Protein AF-A0A6T7YFE2-F1 (afdb_monomer_lite)

Sequence (261 aa):
VRDPFNPRHRFHNLVLAYSAVVFVGFLSFAVFCGIWAPKALNWALRHLVIFFNVSYPFTTVFGLLWAAIPPWIVITDSFPFALNAINALTISLGMKLIEFNVISKLQSMVGLDENAIGMTSRMDKVAVPIKLRAIIFGLQSGWADIRQKKDNSFWISFGGEATINYVRMWLQVLVMTMALTVVIALIKLIVYGITNTLYFYKVVMPLSFAMASALNYISSTLEPFRYLVVGNAVTLMPRWAELLVMLAMLVGYWVLQSRDS

Organism: NCBI:txid72548

Foldseek 3Di:
DDDCPDPLNVQQVVVVVVVCCLVVVLVVVLVVCLVVPDPPDDSVVSSVVCCVPPNLLSVLVVLVVLLVQLLVCLVPLDGSHPDDLLCVLVVVLVVVVVVVVVVVVVCVVPVDDLLVVLLVVLVSNLCSQVSVVLVVLLVVQVVCCVPVVDNDPSCPDDPVVVVLVSSLVSLVVSLVSLVVSLVSLVVVLVVCVPPDPVCNLSRNLSSLVSNLSSVVNCQSSVQVNCCSPVVDHDPRDGPCVNSVSSVVSSVVNVVVVVVVD

Radius of gyration: 21.29 Å; chains: 1; bounding box: 56×40×66 Å

Secondary structure (DSSP, 8-state):
---TT-HHHHHHHHHHHHHHHHHHHHHHHHHHHHHHS-TTS-HHHHHHHHIIIIIHHHHHHHHHHHHHHHHHHHHHSS-SS---HHHHHHHHHHHHHHHHHHHHHHHHHH---HHHHHHHHHHHHHSHHHHHHHHHHHHHHHHHHHHH-----TT----HHHHHHHHHHHHHHHHHHHHHHHHHHHHHHHHHHHH-HHHHHHHHHHHHHHHHHHHHHHHHHHHHHIIIIIS-------THHHHHHHHHHHHHHHHHHTT--

pLDDT: mean 72.15, std 10.17, range [41.91, 93.38]

Structure (mmCIF, N/CA/C/O backbone):
data_AF-A0A6T7YFE2-F1
#
_entry.id   AF-A0A6T7YFE2-F1
#
loop_
_atom_site.group_PDB
_atom_site.id
_atom_site.type_symbol
_atom_site.label_atom_id
_atom_site.label_alt_id
_atom_site.label_comp_id
_atom_site.label_asym_id
_atom_site.label_entity_id
_atom_site.label_seq_id
_atom_site.pdbx_PDB_ins_code
_atom_site.Cartn_x
_atom_site.Cartn_y
_atom_site.Cartn_z
_atom_site.occupancy
_atom_site.B_iso_or_equiv
_atom_site.auth_seq_id
_atom_site.auth_comp_id
_atom_site.auth_asym_id
_atom_site.auth_atom_id
_atom_site.pdbx_PDB_model_num
ATOM 1 N N . VAL A 1 1 ? -30.698 -15.172 8.075 1.00 45.06 1 VAL A N 1
ATOM 2 C CA . VAL A 1 1 ? -30.618 -15.221 6.594 1.00 45.06 1 VAL A CA 1
ATOM 3 C C . VAL A 1 1 ? -30.244 -13.823 6.114 1.00 45.06 1 VAL A C 1
ATOM 5 O O . VAL A 1 1 ? -30.937 -12.889 6.490 1.00 45.06 1 VAL A O 1
ATOM 8 N N . ARG A 1 2 ? -29.090 -13.633 5.455 1.00 48.22 2 ARG A N 1
ATOM 9 C CA . ARG A 1 2 ? -28.635 -12.296 5.015 1.00 48.22 2 ARG A CA 1
ATOM 10 C C . ARG A 1 2 ? -29.369 -11.919 3.729 1.00 48.22 2 ARG A C 1
ATOM 12 O O . ARG A 1 2 ? -29.362 -12.711 2.795 1.00 48.22 2 ARG A O 1
ATOM 19 N N . ASP A 1 3 ? -29.987 -10.743 3.708 1.00 54.97 3 ASP A N 1
ATOM 20 C CA . ASP A 1 3 ? -30.729 -10.228 2.556 1.00 54.97 3 ASP A CA 1
ATOM 21 C C . ASP A 1 3 ? -29.775 -9.944 1.371 1.00 54.97 3 ASP A C 1
ATOM 23 O O . ASP A 1 3 ? -28.904 -9.071 1.486 1.00 54.97 3 ASP A O 1
ATOM 27 N N . PRO A 1 4 ? -29.904 -10.662 0.238 1.00 54.81 4 PRO A N 1
ATOM 28 C CA . PRO A 1 4 ? -29.054 -10.472 -0.938 1.00 54.81 4 PRO A CA 1
ATOM 29 C C . PRO A 1 4 ? -29.286 -9.127 -1.653 1.00 54.81 4 PRO A C 1
ATOM 31 O O . PRO A 1 4 ? -28.477 -8.733 -2.498 1.00 54.81 4 PRO A O 1
ATOM 34 N N . PHE A 1 5 ? -30.350 -8.391 -1.319 1.00 55.09 5 PHE A N 1
ATOM 35 C CA . PHE A 1 5 ? -30.674 -7.097 -1.924 1.00 55.09 5 PHE A CA 1
ATOM 36 C C . PHE A 1 5 ? -30.107 -5.900 -1.162 1.00 55.09 5 PHE A C 1
ATOM 38 O O . PHE A 1 5 ? -30.142 -4.779 -1.671 1.00 55.09 5 PHE A O 1
ATOM 45 N N . ASN A 1 6 ? -29.515 -6.119 0.012 1.00 67.12 6 ASN A N 1
ATOM 46 C CA . ASN A 1 6 ? -28.959 -5.035 0.805 1.00 67.12 6 ASN A CA 1
ATOM 47 C C . ASN A 1 6 ? -27.748 -4.381 0.083 1.00 67.12 6 ASN A C 1
ATOM 49 O O . ASN A 1 6 ? -26.781 -5.071 -0.267 1.00 67.12 6 ASN A O 1
ATOM 53 N N . PRO A 1 7 ? -27.759 -3.046 -0.119 1.00 61.41 7 PRO A N 1
ATOM 54 C CA . PRO A 1 7 ? -26.736 -2.316 -0.873 1.00 61.41 7 PRO A CA 1
ATOM 55 C C . PRO A 1 7 ? -25.301 -2.539 -0.381 1.00 61.41 7 PRO A C 1
ATOM 57 O O . PRO A 1 7 ? -24.377 -2.603 -1.192 1.00 61.41 7 PRO A O 1
ATOM 60 N N . ARG A 1 8 ? -25.102 -2.720 0.933 1.00 56.75 8 ARG A N 1
ATOM 61 C CA . ARG A 1 8 ? -23.772 -2.987 1.509 1.00 56.75 8 ARG A CA 1
ATOM 62 C C . ARG A 1 8 ? -23.226 -4.340 1.055 1.00 56.75 8 ARG A C 1
ATOM 64 O O . ARG A 1 8 ? -22.052 -4.451 0.719 1.00 56.75 8 ARG A O 1
ATOM 71 N N . HIS A 1 9 ? -24.082 -5.359 0.971 1.00 62.19 9 HIS A N 1
ATOM 72 C CA . HIS A 1 9 ? -23.691 -6.687 0.495 1.00 62.19 9 HIS A CA 1
ATOM 73 C C . HIS A 1 9 ? -23.359 -6.691 -1.003 1.00 62.19 9 HIS A C 1
ATOM 75 O O . HIS A 1 9 ? -22.414 -7.363 -1.413 1.00 62.19 9 HIS A O 1
ATOM 81 N N . ARG A 1 10 ? -24.068 -5.889 -1.807 1.00 65.25 10 ARG A N 1
ATOM 82 C CA . ARG A 1 10 ? -23.770 -5.722 -3.238 1.00 65.25 10 ARG A CA 1
ATOM 83 C C . ARG A 1 10 ? -22.408 -5.085 -3.469 1.00 65.25 10 ARG A C 1
ATOM 85 O O . ARG A 1 10 ? -21.635 -5.605 -4.264 1.00 65.25 10 ARG A O 1
ATOM 92 N N . PHE A 1 11 ? -22.094 -4.010 -2.748 1.00 66.62 11 PHE A N 1
ATOM 93 C CA . PHE A 1 11 ? -20.795 -3.351 -2.864 1.00 66.62 11 PHE A CA 1
ATOM 94 C C . PHE A 1 11 ? -19.644 -4.288 -2.465 1.00 66.62 11 PHE A C 1
ATOM 96 O O . PHE A 1 11 ? -18.690 -4.442 -3.221 1.00 66.62 11 PHE A O 1
ATOM 103 N N . HIS A 1 12 ? -19.775 -4.999 -1.339 1.00 63.69 12 HIS A N 1
ATOM 104 C CA . HIS A 1 12 ? -18.772 -5.973 -0.890 1.00 63.69 12 HIS A CA 1
ATOM 105 C C . HIS A 1 12 ? -18.528 -7.082 -1.923 1.00 63.69 12 HIS A C 1
ATOM 107 O O . HIS A 1 12 ? -17.382 -7.404 -2.236 1.00 63.69 12 HIS A O 1
ATOM 113 N N . ASN A 1 13 ? -19.605 -7.647 -2.475 1.00 67.88 13 ASN A N 1
ATOM 114 C CA . ASN A 1 13 ? -19.509 -8.707 -3.475 1.00 67.88 13 ASN A CA 1
ATOM 115 C C . ASN A 1 13 ? -18.921 -8.194 -4.792 1.00 67.88 13 ASN A C 1
ATOM 117 O O . ASN A 1 13 ? -18.147 -8.910 -5.415 1.00 67.88 13 ASN A O 1
ATOM 121 N N . LEU A 1 14 ? -19.230 -6.957 -5.194 1.00 71.31 14 LEU A N 1
ATOM 122 C CA . LEU A 1 14 ? -18.651 -6.331 -6.383 1.00 71.31 14 LEU A CA 1
ATOM 123 C C . LEU A 1 14 ? -17.149 -6.087 -6.226 1.00 71.31 14 LEU A C 1
ATOM 125 O O . LEU A 1 14 ? -16.396 -6.399 -7.141 1.00 71.31 14 LEU A O 1
ATOM 129 N N . VAL A 1 15 ? -16.693 -5.591 -5.073 1.00 65.62 15 VAL A N 1
ATOM 130 C CA . VAL A 1 15 ? -15.260 -5.360 -4.813 1.00 65.62 15 VAL A CA 1
ATOM 131 C C . VAL A 1 15 ? -14.485 -6.679 -4.751 1.00 65.62 15 VAL A C 1
ATOM 133 O O . VAL A 1 15 ? -13.389 -6.776 -5.309 1.00 65.62 15 VAL A O 1
ATOM 136 N N . LEU A 1 16 ? -15.053 -7.713 -4.121 1.00 67.12 16 LEU A N 1
ATOM 137 C CA . LEU A 1 16 ? -14.449 -9.048 -4.074 1.00 67.12 16 LEU A CA 1
ATOM 138 C C . LEU A 1 16 ? -14.431 -9.712 -5.451 1.00 67.12 16 LEU A C 1
ATOM 140 O O . LEU A 1 16 ? -13.398 -10.245 -5.844 1.00 67.12 16 LEU A O 1
ATOM 144 N N . ALA A 1 17 ? -15.535 -9.646 -6.199 1.00 70.19 17 ALA A N 1
ATOM 145 C CA . ALA A 1 17 ? -15.613 -10.181 -7.554 1.00 70.19 17 ALA A CA 1
ATOM 146 C C . ALA A 1 17 ? -14.643 -9.453 -8.487 1.00 70.19 17 ALA A C 1
ATOM 148 O O . ALA A 1 17 ? -13.907 -10.107 -9.214 1.00 70.19 17 ALA A O 1
ATOM 149 N N . TYR A 1 18 ? -14.568 -8.122 -8.412 1.00 70.00 18 TYR A N 1
ATOM 150 C CA . TYR A 1 18 ? -13.577 -7.335 -9.139 1.00 70.00 18 TYR A CA 1
ATOM 151 C C . TYR A 1 18 ? -12.155 -7.782 -8.792 1.00 70.00 18 TYR A C 1
ATOM 153 O O . TYR A 1 18 ? -11.389 -8.121 -9.685 1.00 70.00 18 TYR A O 1
ATOM 161 N N . SER A 1 19 ? -11.822 -7.874 -7.502 1.00 65.06 19 SER A N 1
ATOM 162 C CA . SER A 1 19 ? -10.496 -8.310 -7.046 1.00 65.06 19 SER A CA 1
ATOM 163 C C . SER A 1 19 ? -10.153 -9.724 -7.524 1.00 65.06 19 SER A C 1
ATOM 165 O O . SER A 1 19 ? -9.041 -9.960 -7.991 1.00 65.06 19 SER A O 1
ATOM 167 N N . ALA A 1 20 ? -11.109 -10.653 -7.458 1.00 70.25 20 ALA A N 1
ATOM 168 C CA . ALA A 1 20 ? -10.935 -12.028 -7.910 1.00 70.25 20 ALA A CA 1
ATOM 169 C C . ALA A 1 20 ? -10.789 -12.120 -9.435 1.00 70.25 20 ALA A C 1
ATOM 171 O O . ALA A 1 20 ? -9.892 -12.805 -9.912 1.00 70.25 20 ALA A O 1
ATOM 172 N N . VAL A 1 21 ? -11.617 -11.405 -10.201 1.00 71.81 21 VAL A N 1
ATOM 173 C CA . VAL A 1 21 ? -11.562 -11.373 -11.672 1.00 71.81 21 VAL A CA 1
ATOM 174 C C . VAL A 1 21 ? -10.264 -10.740 -12.154 1.00 71.81 21 VAL A C 1
ATOM 176 O O . VAL A 1 21 ? -9.629 -11.276 -13.053 1.00 71.81 21 VAL A O 1
ATOM 179 N N . VAL A 1 22 ? -9.834 -9.644 -11.528 1.00 67.75 22 VAL A N 1
ATOM 180 C CA . VAL A 1 22 ? -8.537 -9.011 -11.786 1.00 67.75 22 VAL A CA 1
ATOM 181 C C . VAL A 1 22 ? -7.426 -10.022 -11.496 1.00 67.75 22 VAL A C 1
ATOM 183 O O . VAL A 1 22 ? -6.651 -10.345 -12.389 1.00 67.75 22 VAL A O 1
ATOM 186 N N . PHE A 1 23 ? -7.373 -10.602 -10.295 1.00 68.12 23 PHE A N 1
ATOM 187 C CA . PHE A 1 23 ? -6.287 -11.506 -9.908 1.00 68.12 23 PHE A CA 1
ATOM 188 C C . PHE A 1 23 ? -6.227 -12.781 -10.765 1.00 68.12 23 PHE A C 1
ATOM 190 O O . PHE A 1 23 ? -5.184 -13.090 -11.339 1.00 68.12 23 PHE A O 1
ATOM 197 N N . VAL A 1 24 ? -7.347 -13.499 -10.896 1.00 74.88 24 VAL A N 1
ATOM 198 C CA . VAL A 1 24 ? -7.447 -14.742 -11.678 1.00 74.88 24 VAL A CA 1
ATOM 199 C C . VAL A 1 24 ? -7.292 -14.459 -13.167 1.00 74.88 24 VAL A C 1
ATOM 201 O O . VAL A 1 24 ? -6.613 -15.218 -13.854 1.00 74.88 24 VAL A O 1
ATOM 204 N N . GLY A 1 25 ? -7.864 -13.363 -13.667 1.00 72.12 25 GLY A N 1
ATOM 205 C CA . GLY A 1 25 ? -7.718 -12.930 -15.053 1.00 72.12 25 GLY A CA 1
ATOM 206 C C . GLY A 1 25 ? -6.262 -12.644 -15.406 1.00 72.12 25 GLY A C 1
ATOM 207 O O . GLY A 1 25 ? -5.777 -13.156 -16.411 1.00 72.12 25 GLY A O 1
ATOM 208 N N . PHE A 1 26 ? -5.526 -11.924 -14.551 1.00 68.69 26 PHE A N 1
ATOM 209 C CA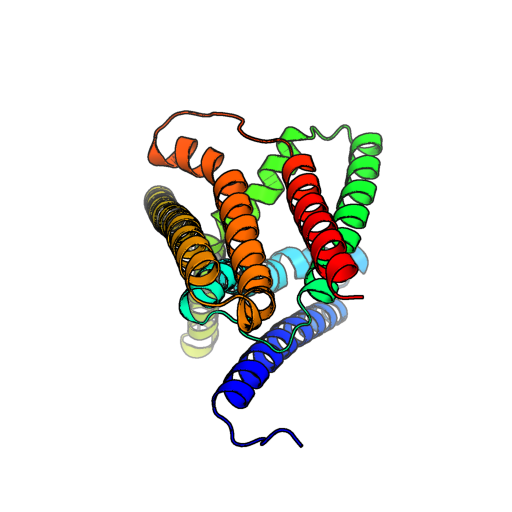 . PHE A 1 26 ? -4.106 -11.643 -14.783 1.00 68.69 26 PHE A CA 1
ATOM 210 C C . PHE A 1 26 ? -3.227 -12.886 -14.688 1.00 68.69 26 PHE A C 1
ATOM 212 O O . PHE A 1 26 ? -2.342 -13.054 -15.526 1.00 68.69 26 PHE A O 1
ATOM 219 N N . LEU A 1 27 ? -3.475 -13.772 -13.721 1.00 70.06 27 LEU A N 1
ATOM 220 C CA . LEU A 1 27 ? -2.759 -15.048 -13.612 1.00 70.06 27 LEU A CA 1
ATOM 221 C C . LEU A 1 27 ? -3.024 -15.944 -14.825 1.00 70.06 27 LEU A C 1
ATOM 223 O O . LEU A 1 27 ? -2.089 -16.485 -15.409 1.00 70.06 27 LEU A O 1
ATOM 227 N N . SER A 1 28 ? -4.285 -16.051 -15.244 1.00 75.44 28 SER A N 1
ATOM 228 C CA . SER A 1 28 ? -4.684 -16.856 -16.402 1.00 75.44 28 SER A CA 1
ATOM 229 C C . SER A 1 28 ? -4.114 -16.287 -17.698 1.00 75.44 28 SER A C 1
ATOM 231 O O . SER A 1 28 ? -3.625 -17.046 -18.529 1.00 75.44 28 SER A O 1
ATOM 233 N N . PHE A 1 29 ? -4.108 -14.960 -17.856 1.00 72.12 29 PHE A N 1
ATOM 234 C CA . PHE A 1 29 ? -3.486 -14.290 -18.996 1.00 72.12 29 PHE A CA 1
ATOM 235 C C . PHE A 1 29 ? -1.970 -14.496 -19.011 1.00 72.12 29 PHE A C 1
ATOM 237 O O . PHE A 1 29 ? -1.406 -14.792 -20.059 1.00 72.12 29 PHE A O 1
ATOM 244 N N . ALA A 1 30 ? -1.310 -14.429 -17.850 1.00 68.31 30 ALA A N 1
ATOM 245 C CA . ALA A 1 30 ? 0.123 -14.673 -17.756 1.00 68.31 30 ALA A CA 1
ATOM 246 C C . ALA A 1 30 ? 0.495 -16.113 -18.142 1.00 68.31 30 ALA A C 1
ATOM 248 O O . ALA A 1 30 ? 1.432 -16.327 -18.911 1.00 68.31 30 ALA A O 1
ATOM 249 N N . VAL A 1 31 ? -0.276 -17.092 -17.658 1.00 74.31 31 VAL A N 1
ATOM 250 C CA . VAL A 1 31 ? -0.121 -18.508 -18.020 1.00 74.31 31 VAL A CA 1
ATOM 251 C C . VAL A 1 31 ? -0.404 -18.721 -19.507 1.00 74.31 31 VAL A C 1
ATOM 253 O O . VAL A 1 31 ? 0.380 -19.377 -20.190 1.00 74.31 31 VAL A O 1
ATOM 256 N N . PHE A 1 32 ? -1.475 -18.125 -20.036 1.00 79.00 32 PHE A N 1
ATOM 257 C CA . PHE A 1 32 ? -1.813 -18.188 -21.456 1.00 79.00 32 PHE A CA 1
ATOM 258 C C . PHE A 1 32 ? -0.670 -17.637 -22.315 1.00 79.00 32 PHE A C 1
ATOM 260 O O . PHE A 1 32 ? -0.136 -18.351 -23.161 1.00 79.00 32 PHE A O 1
ATOM 267 N N . CYS A 1 33 ? -0.201 -16.418 -22.048 1.00 67.88 33 CYS A N 1
ATOM 268 C CA . CYS A 1 33 ? 0.954 -15.849 -22.735 1.00 67.88 33 CYS A CA 1
ATOM 269 C C . CYS A 1 33 ? 2.208 -16.726 -22.578 1.00 67.88 33 CYS A C 1
ATOM 271 O O . CYS A 1 33 ? 2.985 -16.829 -23.520 1.00 67.88 33 CYS A O 1
ATOM 273 N N . GLY A 1 34 ? 2.403 -17.398 -21.437 1.00 69.62 34 GLY A N 1
ATOM 274 C CA . GLY A 1 34 ? 3.549 -18.280 -21.186 1.00 69.62 34 GLY A CA 1
ATOM 275 C C . GLY A 1 34 ? 3.550 -19.540 -22.052 1.00 69.62 34 GLY A C 1
ATOM 276 O O . GLY A 1 34 ? 4.615 -19.976 -22.499 1.00 69.62 34 GLY A O 1
ATOM 277 N N . ILE A 1 35 ? 2.362 -20.081 -22.337 1.00 78.88 35 ILE A N 1
ATOM 278 C CA . ILE A 1 35 ? 2.158 -21.223 -23.240 1.00 78.88 35 ILE A CA 1
ATOM 279 C C . ILE A 1 35 ? 2.513 -20.842 -24.682 1.00 78.88 35 ILE A C 1
ATOM 281 O O . ILE A 1 35 ? 3.192 -21.607 -25.370 1.00 78.88 35 ILE A O 1
ATOM 285 N N . TRP A 1 36 ? 2.089 -19.655 -25.124 1.00 70.75 36 TRP A N 1
ATOM 286 C CA . TRP A 1 36 ? 2.223 -19.203 -26.515 1.00 70.75 36 TRP A CA 1
ATOM 287 C C . TRP A 1 36 ? 3.475 -18.358 -26.789 1.00 70.75 36 TRP A C 1
ATOM 289 O O . TRP A 1 36 ? 3.773 -18.060 -27.945 1.00 70.75 36 TRP A O 1
ATOM 299 N N . ALA A 1 37 ? 4.233 -17.985 -25.754 1.00 66.38 37 ALA A N 1
ATOM 300 C CA . ALA A 1 37 ? 5.459 -17.212 -25.902 1.00 66.38 37 ALA A CA 1
ATOM 301 C C . ALA A 1 37 ? 6.552 -18.013 -26.644 1.00 66.38 37 ALA A C 1
ATOM 303 O O . ALA A 1 37 ? 6.687 -19.227 -26.429 1.00 66.38 37 ALA A O 1
ATOM 304 N N . PRO A 1 38 ? 7.379 -17.342 -27.475 1.00 67.62 38 PRO A N 1
ATOM 305 C CA . PRO A 1 38 ? 8.438 -17.977 -28.252 1.00 67.62 38 PRO A CA 1
ATOM 306 C C . PRO A 1 38 ? 9.338 -18.863 -27.391 1.00 67.62 38 PRO A C 1
ATOM 308 O O . PRO A 1 38 ? 9.717 -18.497 -26.274 1.00 67.62 38 PRO A O 1
ATOM 311 N N . LYS A 1 39 ? 9.733 -20.029 -27.923 1.00 74.50 39 LYS A N 1
ATOM 312 C CA . LYS A 1 39 ? 10.480 -21.030 -27.146 1.00 74.50 39 LYS A CA 1
ATOM 313 C C . LYS A 1 39 ? 11.936 -20.670 -26.810 1.00 74.50 39 LYS A C 1
ATOM 315 O O . LYS A 1 39 ? 12.648 -21.508 -26.270 1.00 74.50 39 LYS A O 1
ATOM 320 N N . ALA A 1 40 ? 12.352 -19.432 -27.068 1.00 73.25 40 ALA A N 1
ATOM 321 C CA . ALA A 1 40 ? 13.709 -18.942 -26.838 1.00 73.25 40 ALA A CA 1
ATOM 322 C C . ALA A 1 40 ? 14.127 -18.934 -25.353 1.00 73.25 40 ALA A C 1
ATOM 324 O O . ALA A 1 40 ? 15.310 -19.024 -25.049 1.00 73.25 40 ALA A O 1
ATOM 325 N N . LEU A 1 41 ? 13.166 -18.851 -24.425 1.00 68.69 41 LEU A N 1
ATOM 326 C CA . LEU A 1 41 ? 13.402 -18.866 -22.976 1.00 68.69 41 LEU A CA 1
ATOM 327 C C . LEU A 1 41 ? 12.842 -20.146 -22.338 1.00 68.69 41 LEU A C 1
ATOM 329 O O . LEU A 1 41 ? 11.890 -20.737 -22.854 1.00 68.69 41 LEU A O 1
ATOM 333 N N . ASN A 1 42 ? 13.385 -20.577 -21.197 1.00 82.38 42 ASN A N 1
ATOM 334 C CA . ASN A 1 42 ? 12.806 -21.688 -20.431 1.00 82.38 42 ASN A CA 1
ATOM 335 C C . ASN A 1 42 ? 11.467 -21.285 -19.771 1.00 82.38 42 ASN A C 1
ATOM 337 O O . ASN A 1 42 ? 11.124 -20.104 -19.700 1.00 82.38 42 ASN A O 1
ATOM 341 N N . TRP A 1 43 ? 10.692 -22.270 -19.305 1.00 73.12 43 TRP A N 1
ATOM 342 C CA . TRP A 1 43 ? 9.340 -22.048 -18.774 1.00 73.12 43 TRP A CA 1
ATOM 343 C C . TRP A 1 43 ? 9.299 -21.009 -17.643 1.00 73.12 43 TRP A C 1
ATOM 345 O O . TRP A 1 43 ? 8.463 -20.105 -17.669 1.00 73.12 43 TRP A O 1
ATOM 355 N N . ALA A 1 44 ? 10.236 -21.092 -16.696 1.00 73.62 44 ALA A N 1
ATOM 356 C CA . ALA A 1 44 ? 10.330 -20.168 -15.570 1.00 73.62 44 ALA A CA 1
ATOM 357 C C . ALA A 1 44 ? 10.646 -18.731 -16.022 1.00 73.62 44 ALA A C 1
ATOM 359 O O . ALA A 1 44 ? 9.974 -17.792 -15.602 1.00 73.62 44 ALA A O 1
ATOM 360 N N . LEU A 1 45 ? 11.608 -18.556 -16.934 1.00 72.94 45 LEU A N 1
ATOM 361 C CA . LEU A 1 45 ? 11.973 -17.248 -17.485 1.00 72.94 45 LEU A CA 1
ATOM 362 C C . LEU A 1 45 ? 10.824 -16.615 -18.274 1.00 72.94 45 LEU A C 1
ATOM 364 O O . LEU A 1 45 ? 10.608 -15.415 -18.148 1.00 72.94 45 LEU A O 1
ATOM 368 N N . ARG A 1 46 ? 10.040 -17.394 -19.032 1.00 70.69 46 ARG A N 1
ATOM 369 C CA . ARG A 1 46 ? 8.851 -16.860 -19.728 1.00 70.69 46 ARG A CA 1
ATOM 370 C C . ARG A 1 46 ? 7.827 -16.304 -18.750 1.00 70.69 46 ARG A C 1
ATOM 372 O O . ARG A 1 46 ? 7.348 -15.193 -18.946 1.00 70.69 46 ARG A O 1
ATOM 379 N N . HIS A 1 47 ? 7.534 -17.046 -17.685 1.00 72.75 47 HIS A N 1
ATOM 380 C CA . HIS A 1 47 ? 6.594 -16.596 -16.661 1.00 72.75 47 HIS A CA 1
ATOM 381 C C . HIS A 1 47 ? 7.119 -15.371 -15.917 1.00 72.75 47 HIS A C 1
ATOM 383 O O . HIS A 1 47 ? 6.341 -14.461 -15.660 1.00 72.75 47 HIS A O 1
ATOM 389 N N . LEU A 1 48 ? 8.424 -15.295 -15.638 1.00 71.31 48 LEU A N 1
ATOM 390 C CA . LEU A 1 48 ? 9.036 -14.105 -15.045 1.00 71.31 48 LEU A CA 1
ATOM 391 C C . LEU A 1 48 ? 8.923 -12.888 -15.967 1.00 71.31 48 LEU A C 1
ATOM 393 O O . LEU A 1 48 ? 8.471 -11.837 -15.524 1.00 71.31 48 LEU A O 1
ATOM 397 N N . VAL A 1 49 ? 9.270 -13.023 -17.250 1.00 68.69 49 VAL A N 1
ATOM 398 C CA . VAL A 1 49 ? 9.161 -11.921 -18.219 1.00 68.69 49 VAL A CA 1
ATOM 399 C C . VAL A 1 49 ? 7.715 -11.443 -18.327 1.00 68.69 49 VAL A C 1
ATOM 401 O O . VAL A 1 49 ? 7.463 -10.241 -18.270 1.00 68.69 49 VAL A O 1
ATOM 404 N N . ILE A 1 50 ? 6.755 -12.360 -18.429 1.00 71.19 50 ILE A N 1
ATOM 405 C CA . ILE A 1 50 ? 5.337 -12.006 -18.516 1.00 71.19 50 ILE A CA 1
ATOM 406 C C . ILE A 1 50 ? 4.851 -11.379 -17.209 1.00 71.19 50 ILE A C 1
ATOM 408 O O . ILE A 1 50 ? 4.174 -10.357 -17.236 1.00 71.19 50 ILE A O 1
ATOM 412 N N . PHE A 1 51 ? 5.248 -11.918 -16.059 1.00 70.38 51 PHE A N 1
ATOM 413 C CA . PHE A 1 51 ? 4.907 -11.343 -14.766 1.00 70.38 51 PHE A CA 1
ATOM 414 C C . PHE A 1 51 ? 5.404 -9.897 -14.646 1.00 70.38 51 PHE A C 1
ATOM 416 O O . PHE A 1 51 ? 4.608 -9.018 -14.331 1.00 70.38 51 PHE A O 1
ATOM 423 N N . PHE A 1 52 ? 6.674 -9.622 -14.959 1.00 67.44 52 PHE A N 1
ATOM 424 C CA . PHE A 1 52 ? 7.248 -8.279 -14.832 1.00 67.44 52 PHE A CA 1
ATOM 425 C C . PHE A 1 52 ? 6.678 -7.264 -15.829 1.00 67.44 52 PHE A C 1
ATOM 427 O O . PHE A 1 52 ? 6.522 -6.097 -15.476 1.00 67.44 52 PHE A O 1
ATOM 434 N N . ASN A 1 53 ? 6.358 -7.689 -17.053 1.00 65.88 53 ASN A N 1
ATOM 435 C CA . ASN A 1 53 ? 5.943 -6.766 -18.115 1.00 65.88 53 ASN A CA 1
ATOM 436 C C . ASN A 1 53 ? 4.425 -6.624 -18.239 1.00 65.88 53 ASN A C 1
ATOM 438 O O . ASN A 1 53 ? 3.940 -5.582 -18.667 1.00 65.88 53 ASN A O 1
ATOM 442 N N . VAL A 1 54 ? 3.672 -7.660 -17.871 1.00 66.81 54 VAL A N 1
ATOM 443 C CA . VAL A 1 54 ? 2.225 -7.720 -18.090 1.00 66.81 54 VAL A CA 1
ATOM 444 C C . VAL A 1 54 ? 1.469 -7.682 -16.778 1.00 66.81 54 VAL A C 1
ATOM 446 O O . VAL A 1 54 ? 0.549 -6.895 -16.658 1.00 66.81 54 VAL A O 1
ATOM 449 N N . SER A 1 55 ? 1.816 -8.498 -15.784 1.00 67.94 55 SER A N 1
ATOM 450 C CA . SER A 1 55 ? 0.991 -8.624 -14.571 1.00 67.94 55 SER A CA 1
ATOM 451 C C . SER A 1 55 ? 1.347 -7.594 -13.496 1.00 67.94 55 SER A C 1
ATOM 453 O O . SER A 1 55 ? 0.459 -7.029 -12.860 1.00 67.94 55 SER A O 1
ATOM 455 N N . TYR A 1 56 ? 2.637 -7.318 -13.312 1.00 68.38 56 TYR A N 1
ATOM 456 C CA . TYR A 1 56 ? 3.173 -6.447 -12.266 1.00 68.38 56 TYR A CA 1
ATOM 457 C C . TYR A 1 56 ? 2.654 -4.995 -12.313 1.00 68.38 56 TYR A C 1
ATOM 459 O O . TYR A 1 56 ? 2.370 -4.424 -11.256 1.00 68.38 56 TYR A O 1
ATOM 467 N N . PRO A 1 57 ? 2.446 -4.368 -13.490 1.00 66.88 57 PRO A N 1
ATOM 468 C CA . PRO A 1 57 ? 1.790 -3.067 -13.537 1.00 66.88 57 PRO A CA 1
ATOM 469 C C . PRO A 1 57 ? 0.361 -3.128 -12.995 1.00 66.88 57 PRO A C 1
ATOM 471 O O . PRO A 1 57 ? -0.029 -2.249 -12.235 1.00 66.88 57 PRO A O 1
ATOM 474 N N . PHE A 1 58 ? -0.402 -4.181 -13.296 1.00 65.81 58 PHE A N 1
ATOM 475 C CA . PHE A 1 58 ? -1.803 -4.307 -12.884 1.00 65.81 58 PHE A CA 1
ATOM 476 C C . PHE A 1 58 ? -1.990 -4.744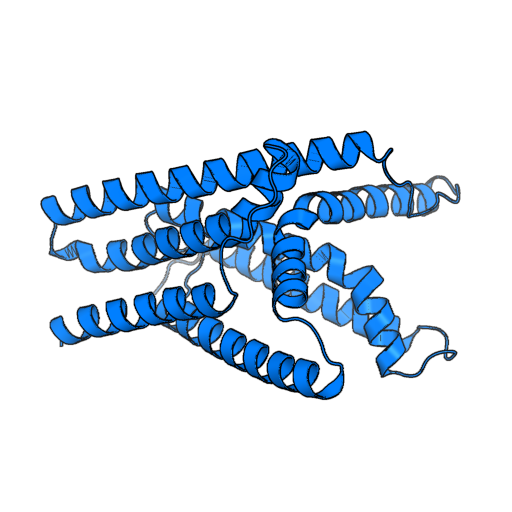 -11.435 1.00 65.81 58 PHE A C 1
ATOM 478 O O . PHE A 1 58 ? -2.991 -4.368 -10.823 1.00 65.81 58 PHE A O 1
ATOM 485 N N . THR A 1 59 ? -1.017 -5.432 -10.828 1.00 68.31 59 THR A N 1
ATOM 486 C CA . THR A 1 59 ? -1.067 -5.704 -9.382 1.00 68.31 59 THR A CA 1
ATOM 487 C C . THR A 1 59 ? -1.086 -4.417 -8.551 1.00 68.31 59 THR A C 1
ATOM 489 O O . THR A 1 59 ? -1.572 -4.398 -7.426 1.00 68.31 59 THR A O 1
ATOM 492 N N . THR A 1 60 ? -0.659 -3.299 -9.131 1.00 70.19 60 THR A N 1
ATOM 493 C CA . THR A 1 60 ? -0.757 -1.955 -8.550 1.00 70.19 60 THR A CA 1
ATOM 494 C C . THR A 1 60 ? -2.174 -1.493 -8.248 1.00 70.19 60 THR A C 1
ATOM 496 O O . THR A 1 60 ? -2.381 -0.711 -7.320 1.00 70.19 60 THR A O 1
ATOM 499 N N . VAL A 1 61 ? -3.163 -1.965 -9.007 1.00 66.31 61 VAL A N 1
ATOM 500 C CA . VAL A 1 61 ? -4.573 -1.648 -8.746 1.00 66.31 61 VAL A CA 1
ATOM 501 C C . VAL A 1 61 ? -4.968 -2.128 -7.345 1.00 66.31 61 VAL A C 1
ATOM 503 O O . VAL A 1 61 ? -5.731 -1.455 -6.653 1.00 66.31 61 VAL A O 1
ATOM 506 N N . PHE A 1 62 ? -4.368 -3.224 -6.867 1.00 69.06 62 PHE A N 1
ATOM 507 C CA . PHE A 1 62 ? -4.515 -3.649 -5.477 1.00 69.06 62 PHE A CA 1
ATOM 508 C C . PHE A 1 62 ? -3.845 -2.679 -4.500 1.00 69.06 62 PHE A C 1
ATOM 510 O O . PHE A 1 62 ? -4.389 -2.446 -3.429 1.00 69.06 62 PHE A O 1
ATOM 517 N N . GLY A 1 63 ? -2.719 -2.060 -4.863 1.00 71.50 63 GLY A N 1
ATOM 518 C CA . GLY A 1 63 ? -2.081 -1.012 -4.059 1.00 71.50 63 GLY A CA 1
ATOM 519 C C . GLY A 1 63 ? -3.014 0.171 -3.769 1.00 71.50 63 GLY A C 1
ATOM 520 O O . GLY A 1 63 ? -3.089 0.620 -2.628 1.00 71.50 63 GLY A O 1
ATOM 521 N N . LEU A 1 64 ? -3.797 0.622 -4.758 1.00 74.50 64 LEU A N 1
ATOM 522 C CA . LEU A 1 64 ? -4.834 1.645 -4.542 1.00 74.50 64 LEU A CA 1
ATOM 523 C C . LEU A 1 64 ? -5.942 1.170 -3.602 1.00 74.50 64 LEU A C 1
ATOM 525 O O . LEU A 1 64 ? -6.342 1.905 -2.701 1.00 74.50 64 LEU A O 1
ATOM 529 N N . LEU A 1 65 ? -6.437 -0.053 -3.811 1.00 75.50 65 LEU A N 1
ATOM 530 C CA . LEU A 1 65 ? -7.468 -0.645 -2.961 1.00 75.50 65 LEU A CA 1
ATOM 531 C C . LEU A 1 65 ? -6.998 -0.697 -1.501 1.00 75.50 65 LEU A C 1
ATOM 533 O O . LEU A 1 65 ? -7.716 -0.264 -0.602 1.00 75.50 65 LEU A O 1
ATOM 537 N N . TRP A 1 66 ? -5.771 -1.167 -1.269 1.00 77.12 66 TRP A N 1
ATOM 538 C CA . TRP A 1 66 ? -5.187 -1.264 0.066 1.00 77.12 66 TRP A CA 1
ATOM 539 C C . TRP A 1 66 ? -4.889 0.093 0.700 1.00 77.12 66 TRP A C 1
ATOM 541 O O . TRP A 1 66 ? -4.981 0.207 1.920 1.00 77.12 66 TRP A O 1
ATOM 551 N N . ALA A 1 67 ? -4.592 1.120 -0.095 1.00 81.81 67 ALA A N 1
ATOM 552 C CA . ALA A 1 67 ? -4.479 2.490 0.394 1.00 81.81 67 ALA A CA 1
ATOM 553 C C . ALA A 1 67 ? -5.851 3.100 0.746 1.00 81.81 67 ALA A C 1
ATOM 555 O O . ALA A 1 67 ? -5.933 3.951 1.622 1.00 81.81 67 ALA A O 1
ATOM 556 N N . ALA A 1 68 ? -6.944 2.664 0.113 1.00 83.19 68 ALA A N 1
ATOM 557 C CA . ALA A 1 68 ? -8.289 3.189 0.369 1.00 83.19 68 ALA A CA 1
ATOM 558 C C . ALA A 1 68 ? -8.995 2.554 1.584 1.00 83.19 68 ALA A C 1
ATOM 560 O O . ALA A 1 68 ? -9.924 3.146 2.137 1.00 83.19 68 ALA A O 1
ATOM 561 N N . ILE A 1 69 ? -8.565 1.365 2.022 1.00 83.06 69 ILE A N 1
ATOM 562 C CA . ILE A 1 69 ? -9.190 0.637 3.138 1.00 83.06 69 ILE A CA 1
ATOM 563 C C . ILE A 1 69 ? -9.126 1.399 4.474 1.00 83.06 69 ILE A C 1
ATOM 565 O O . ILE A 1 69 ? -10.168 1.492 5.125 1.00 83.06 69 ILE A O 1
ATOM 569 N N . PRO A 1 70 ? -7.982 1.957 4.919 1.00 86.12 70 PRO A N 1
ATOM 570 C CA . PRO A 1 70 ? -7.933 2.646 6.208 1.00 86.12 70 PRO A CA 1
ATOM 571 C C . PRO A 1 70 ? -8.887 3.856 6.281 1.00 86.12 70 PRO A C 1
ATOM 573 O O . PRO A 1 70 ? -9.698 3.896 7.209 1.00 86.12 70 PRO A O 1
ATOM 576 N N . PRO A 1 71 ? -8.912 4.775 5.290 1.00 87.62 71 PRO A N 1
ATOM 577 C CA . PRO A 1 71 ? -9.904 5.852 5.244 1.00 87.62 71 PRO A CA 1
ATOM 578 C C . PRO A 1 71 ? -11.347 5.340 5.230 1.00 87.62 71 PRO A C 1
ATOM 580 O O . PRO A 1 71 ? -12.198 5.872 5.940 1.00 87.62 71 PRO A O 1
ATOM 583 N N . TRP A 1 72 ? -11.630 4.283 4.459 1.00 87.00 72 TRP A N 1
ATOM 584 C CA . TRP A 1 72 ? -12.963 3.682 4.402 1.00 87.00 72 TRP A CA 1
ATOM 585 C C . TRP A 1 72 ? -13.439 3.211 5.775 1.00 87.00 72 TRP A C 1
ATOM 587 O O . TRP A 1 72 ? -14.566 3.507 6.176 1.00 87.00 72 TRP A O 1
ATOM 597 N N . ILE A 1 73 ? -12.590 2.481 6.501 1.00 83.94 73 ILE A N 1
ATOM 598 C CA . ILE A 1 73 ? -12.933 1.951 7.822 1.00 83.94 73 ILE A CA 1
ATOM 599 C C . ILE A 1 73 ? -13.207 3.092 8.795 1.00 83.94 73 ILE A C 1
ATOM 601 O O . ILE A 1 73 ? -14.167 3.032 9.552 1.00 83.94 73 ILE A O 1
ATOM 605 N N . VAL A 1 74 ? -12.413 4.158 8.743 1.00 87.75 74 VAL A N 1
ATOM 606 C CA . VAL A 1 74 ? -12.610 5.314 9.619 1.00 87.75 74 VAL A CA 1
ATOM 607 C C . VAL A 1 74 ? -13.876 6.095 9.274 1.00 87.75 74 VAL A C 1
ATOM 609 O O . VAL A 1 74 ? -14.499 6.656 10.169 1.00 87.75 74 VAL A O 1
ATOM 612 N N . ILE A 1 75 ? -14.317 6.110 8.016 1.00 85.81 75 ILE A N 1
ATOM 613 C CA . ILE A 1 75 ? -15.585 6.742 7.618 1.00 85.81 75 ILE A CA 1
ATOM 614 C C . ILE A 1 75 ? -16.784 5.873 8.020 1.00 85.81 75 ILE A C 1
ATOM 616 O O . ILE A 1 75 ? -17.771 6.388 8.543 1.00 85.81 75 ILE A O 1
ATOM 620 N N . THR A 1 76 ? -16.704 4.563 7.789 1.00 82.12 76 THR A N 1
ATOM 621 C CA . THR A 1 76 ? -17.851 3.638 7.859 1.00 82.12 76 THR A CA 1
ATOM 622 C C . THR A 1 76 ? -17.909 2.782 9.125 1.00 82.12 76 THR A C 1
ATOM 624 O O . THR A 1 76 ? -18.833 1.979 9.269 1.00 82.12 76 THR A O 1
ATOM 627 N N . ASP A 1 77 ? -16.915 2.903 10.008 1.00 78.50 77 ASP A N 1
ATOM 628 C CA . ASP A 1 77 ? -16.713 2.103 11.225 1.00 78.50 77 ASP A CA 1
ATOM 629 C C . ASP A 1 77 ? -16.678 0.580 10.970 1.00 78.50 77 ASP A C 1
ATOM 631 O O . ASP A 1 77 ? -16.872 -0.231 11.875 1.00 78.50 77 ASP A O 1
ATOM 635 N N . SER A 1 78 ? -16.447 0.164 9.720 1.00 74.75 78 SER A N 1
ATOM 636 C CA . SER A 1 78 ? -16.518 -1.235 9.298 1.00 74.75 78 SER A CA 1
ATOM 637 C C . SER A 1 78 ? -15.601 -1.540 8.114 1.00 74.75 78 SER A C 1
ATOM 639 O O . SER A 1 78 ? -15.203 -0.661 7.350 1.00 74.75 78 SER A O 1
ATOM 641 N N . PHE A 1 79 ? -15.243 -2.815 7.954 1.00 70.00 79 PHE A N 1
ATOM 642 C CA . PHE A 1 79 ? -14.464 -3.261 6.801 1.00 70.00 79 PHE A CA 1
ATOM 643 C C . PHE A 1 79 ? -15.302 -3.192 5.508 1.00 70.00 79 PHE A C 1
ATOM 645 O O . PHE A 1 79 ? -16.481 -3.553 5.538 1.00 70.00 79 PHE A O 1
ATOM 652 N N . PRO A 1 80 ? -14.702 -2.823 4.355 1.00 62.94 80 PRO A N 1
ATOM 653 C CA . PRO A 1 80 ? -15.373 -2.775 3.043 1.00 62.94 80 PRO A CA 1
ATOM 654 C C . PRO A 1 80 ? -15.704 -4.157 2.461 1.00 62.94 80 PRO A C 1
ATOM 656 O O . PRO A 1 80 ? -16.064 -4.293 1.294 1.00 62.94 80 PRO A O 1
ATOM 659 N N . PHE A 1 81 ? -15.535 -5.210 3.245 1.00 67.94 81 PHE A N 1
ATOM 660 C CA . PHE A 1 81 ? -15.839 -6.581 2.890 1.00 67.94 81 PHE A CA 1
ATOM 661 C C . PHE A 1 81 ? -16.105 -7.348 4.179 1.00 67.94 81 PHE A C 1
ATOM 663 O O . PHE A 1 81 ? -15.612 -6.984 5.247 1.00 67.94 81 PHE A O 1
ATOM 670 N N . ALA A 1 82 ? -16.863 -8.441 4.085 1.00 62.41 82 ALA A N 1
ATOM 671 C CA . ALA A 1 82 ? -17.123 -9.337 5.210 1.00 62.41 82 ALA A CA 1
ATOM 672 C C . ALA A 1 82 ? -15.881 -10.183 5.571 1.00 62.41 82 ALA A C 1
ATOM 674 O O . ALA A 1 82 ? -15.985 -11.396 5.740 1.00 62.41 82 ALA A O 1
ATOM 675 N N . LEU A 1 83 ? -14.699 -9.564 5.653 1.00 59.28 83 LEU A N 1
ATOM 676 C CA . LEU A 1 83 ? -13.511 -10.203 6.195 1.00 59.28 83 LEU A CA 1
ATOM 677 C C . LEU A 1 83 ? -13.595 -10.198 7.714 1.00 59.28 83 LEU A C 1
ATOM 679 O O . LEU A 1 83 ? -13.819 -9.169 8.350 1.00 59.28 83 LEU A O 1
ATOM 683 N N . ASN A 1 84 ? -13.351 -11.368 8.293 1.00 64.75 84 ASN A N 1
ATOM 684 C CA . ASN A 1 84 ? -12.985 -11.446 9.691 1.00 64.75 84 ASN A CA 1
ATOM 685 C C . ASN A 1 84 ? -11.613 -10.764 9.846 1.00 64.75 84 ASN A C 1
ATOM 687 O O . ASN A 1 84 ? -10.622 -11.240 9.289 1.00 64.75 84 ASN A O 1
ATOM 691 N N . ALA A 1 85 ? -11.573 -9.645 10.575 1.00 61.16 85 ALA A N 1
ATOM 692 C CA . ALA A 1 85 ? -10.368 -8.847 10.802 1.00 61.16 85 ALA A CA 1
ATOM 693 C C . ALA A 1 85 ? -9.205 -9.681 11.369 1.00 61.16 85 ALA A C 1
ATOM 695 O O . ALA A 1 85 ? -8.050 -9.449 11.024 1.00 61.16 85 ALA A O 1
ATOM 696 N N . ILE A 1 86 ? -9.520 -10.695 12.178 1.00 65.88 86 ILE A N 1
ATOM 697 C CA . ILE A 1 86 ? -8.557 -11.618 12.786 1.00 65.88 86 ILE A CA 1
ATOM 698 C C . ILE A 1 86 ? -7.926 -12.491 11.712 1.00 65.88 86 ILE A C 1
ATOM 700 O O . ILE A 1 86 ? -6.706 -12.614 11.652 1.00 65.88 86 ILE A O 1
ATOM 704 N N . ASN A 1 87 ? -8.745 -13.061 10.825 1.00 68.12 87 ASN A N 1
ATOM 705 C CA . ASN A 1 87 ? -8.255 -13.892 9.729 1.00 68.12 87 ASN A CA 1
ATOM 706 C C . ASN A 1 87 ? -7.409 -13.052 8.769 1.00 68.12 87 ASN A C 1
ATOM 708 O O . ASN A 1 87 ? -6.349 -13.496 8.344 1.00 68.12 87 ASN A O 1
ATOM 712 N N . ALA A 1 88 ? -7.835 -11.818 8.482 1.00 65.62 88 ALA A N 1
ATOM 713 C CA . ALA A 1 88 ? -7.079 -10.884 7.653 1.00 65.62 88 ALA A CA 1
ATOM 714 C C . ALA A 1 88 ? -5.693 -10.580 8.248 1.00 65.62 88 ALA A C 1
ATOM 716 O O . ALA A 1 88 ? -4.686 -10.672 7.545 1.00 65.62 88 ALA A O 1
ATOM 717 N N . LEU A 1 89 ? -5.636 -10.259 9.546 1.00 68.19 89 LEU A N 1
ATOM 718 C CA . LEU A 1 89 ? -4.392 -9.974 10.265 1.00 68.19 89 LEU A CA 1
ATOM 719 C C . LEU A 1 89 ? -3.489 -11.204 10.370 1.00 68.19 89 LEU A C 1
ATOM 721 O O . LEU A 1 89 ? -2.296 -11.108 10.100 1.00 68.19 89 LEU A O 1
ATOM 725 N N . THR A 1 90 ? -4.056 -12.364 10.697 1.00 70.94 90 THR A N 1
ATOM 726 C CA . THR A 1 90 ? -3.314 -13.623 10.857 1.00 70.94 90 THR A CA 1
ATOM 727 C C . THR A 1 90 ? -2.707 -14.081 9.534 1.00 70.94 90 THR A C 1
ATOM 729 O O . THR A 1 90 ? -1.524 -14.411 9.481 1.00 70.94 90 THR A O 1
ATOM 732 N N . ILE A 1 91 ? -3.482 -14.047 8.443 1.00 73.25 91 ILE A N 1
ATOM 733 C CA . ILE A 1 91 ? -2.984 -14.390 7.104 1.00 73.25 91 ILE A CA 1
ATOM 734 C C . ILE A 1 91 ? -1.904 -13.394 6.672 1.00 73.25 91 ILE A C 1
ATOM 736 O O . ILE A 1 91 ? -0.859 -13.811 6.178 1.00 73.25 91 ILE A O 1
ATOM 740 N N . SER A 1 92 ? -2.112 -12.092 6.898 1.00 71.81 92 SER A N 1
ATOM 741 C CA . SER A 1 92 ? -1.117 -11.063 6.559 1.00 71.81 92 SER A CA 1
ATOM 742 C C . SER A 1 92 ? 0.196 -11.265 7.318 1.00 71.81 92 SER A C 1
ATOM 744 O O . SER A 1 92 ? 1.266 -11.188 6.716 1.00 71.81 92 SER A O 1
ATOM 746 N N . LEU A 1 93 ? 0.122 -11.588 8.614 1.00 74.88 93 LEU A N 1
ATOM 747 C CA . LEU A 1 93 ? 1.292 -11.907 9.430 1.00 74.88 93 LEU A CA 1
ATOM 748 C C . LEU A 1 93 ? 1.999 -13.169 8.920 1.00 74.88 93 LEU A C 1
ATOM 750 O O . LEU A 1 93 ? 3.213 -13.152 8.741 1.00 74.88 93 LEU A O 1
ATOM 754 N N . GLY A 1 94 ? 1.255 -14.242 8.633 1.00 77.88 94 GLY A N 1
ATOM 755 C CA . GLY A 1 94 ? 1.815 -15.480 8.084 1.00 77.88 94 GLY A CA 1
ATOM 756 C C . GLY A 1 94 ? 2.541 -15.254 6.755 1.00 77.88 94 GLY A C 1
ATOM 757 O O . GLY A 1 94 ? 3.679 -15.688 6.585 1.00 77.88 94 GLY A O 1
ATOM 758 N N . MET A 1 95 ? 1.932 -14.492 5.843 1.00 75.56 95 MET A N 1
ATOM 759 C CA . MET A 1 95 ? 2.555 -14.105 4.574 1.00 75.56 95 MET A CA 1
ATOM 760 C C . MET A 1 95 ? 3.820 -13.268 4.790 1.00 75.56 95 MET A C 1
ATOM 762 O O . MET A 1 95 ? 4.828 -13.507 4.126 1.00 75.56 95 MET A O 1
ATOM 766 N N . LYS A 1 96 ? 3.808 -12.335 5.750 1.00 75.25 96 LYS A N 1
ATOM 767 C CA . LYS A 1 96 ? 4.991 -11.542 6.105 1.00 75.25 96 LYS A CA 1
ATOM 768 C C . LYS A 1 96 ? 6.111 -12.394 6.698 1.00 75.25 96 LYS A C 1
ATOM 770 O O . LYS A 1 96 ? 7.268 -12.176 6.358 1.00 75.25 96 LYS A O 1
ATOM 775 N N . LEU A 1 97 ? 5.802 -13.395 7.519 1.00 78.75 97 LEU A N 1
ATOM 776 C CA . LEU A 1 97 ? 6.807 -14.332 8.032 1.00 78.75 97 LEU A CA 1
ATOM 777 C C . LEU A 1 97 ? 7.450 -15.152 6.906 1.00 78.75 97 LEU A C 1
ATOM 779 O O . LEU A 1 97 ? 8.666 -15.346 6.904 1.00 78.75 97 LEU A O 1
ATOM 783 N N . ILE A 1 98 ? 6.663 -15.604 5.926 1.00 81.56 98 ILE A N 1
ATOM 784 C CA . ILE A 1 98 ? 7.193 -16.285 4.736 1.00 81.56 98 ILE A CA 1
ATOM 785 C C . ILE A 1 98 ? 8.098 -15.334 3.940 1.00 81.56 98 ILE A C 1
ATOM 787 O O . ILE A 1 98 ? 9.218 -15.707 3.599 1.00 81.56 98 ILE A O 1
ATOM 791 N N . GLU A 1 99 ? 7.652 -14.096 3.699 1.00 77.12 99 GLU A N 1
ATOM 792 C CA . GLU A 1 99 ? 8.434 -13.053 3.019 1.00 77.12 99 GLU A CA 1
ATOM 793 C C . GLU A 1 99 ? 9.792 -12.828 3.710 1.00 77.12 99 GLU A C 1
ATOM 795 O O . GLU A 1 99 ? 10.832 -12.820 3.049 1.00 77.12 99 GLU A O 1
ATOM 800 N N . PHE A 1 100 ? 9.802 -12.709 5.042 1.00 79.44 100 PHE A N 1
ATOM 801 C CA . PHE A 1 100 ? 11.025 -12.551 5.833 1.00 79.44 100 PHE A CA 1
ATOM 802 C C . PHE A 1 100 ? 11.973 -13.745 5.698 1.00 79.44 100 PHE A C 1
ATOM 804 O O . PHE A 1 100 ? 13.171 -13.546 5.507 1.00 79.44 100 PHE A O 1
ATOM 811 N N . ASN A 1 101 ? 11.456 -14.975 5.736 1.00 80.38 101 ASN A N 1
ATOM 812 C CA . ASN A 1 101 ? 12.276 -16.178 5.572 1.00 80.38 101 ASN A CA 1
ATOM 813 C C . ASN A 1 101 ? 12.893 -16.273 4.171 1.00 80.38 101 ASN A C 1
ATOM 815 O O . ASN A 1 101 ? 14.078 -16.581 4.032 1.00 80.38 101 ASN A O 1
ATOM 819 N N . VAL A 1 102 ? 12.109 -15.983 3.127 1.00 80.31 102 VAL A N 1
ATOM 820 C CA . VAL A 1 102 ? 12.603 -15.972 1.742 1.00 80.31 102 VAL A CA 1
ATOM 821 C C . VAL A 1 102 ? 13.712 -14.937 1.586 1.00 8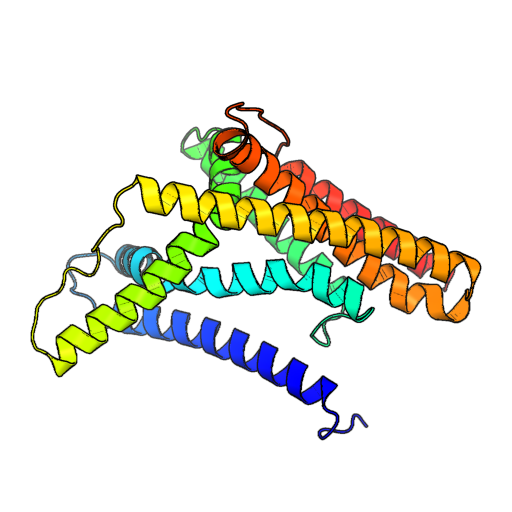0.31 102 VAL A C 1
ATOM 823 O O . VAL A 1 102 ? 14.758 -15.234 1.013 1.00 80.31 102 VAL A O 1
ATOM 826 N N . ILE A 1 103 ? 13.516 -13.738 2.131 1.00 77.19 103 ILE A N 1
ATOM 827 C CA . ILE A 1 103 ? 14.495 -12.660 2.015 1.00 77.19 103 ILE A CA 1
ATOM 828 C C . ILE A 1 103 ? 15.752 -12.943 2.827 1.00 77.19 103 ILE A C 1
ATOM 830 O O . ILE A 1 103 ? 16.839 -12.760 2.294 1.00 77.19 103 ILE A O 1
ATOM 834 N N . SER A 1 104 ? 15.635 -13.457 4.051 1.00 79.06 104 SER A N 1
ATOM 835 C CA . SER A 1 104 ? 16.797 -13.865 4.848 1.00 79.06 104 SER A CA 1
ATOM 836 C C . SER A 1 104 ? 17.652 -14.894 4.096 1.00 79.06 104 SER A C 1
ATOM 838 O O . SER A 1 104 ? 18.878 -14.778 4.026 1.00 79.06 104 SER A O 1
ATOM 840 N N . LYS A 1 105 ? 17.003 -15.847 3.414 1.00 81.06 105 LYS A N 1
ATOM 841 C CA . LYS A 1 105 ? 17.698 -16.805 2.552 1.00 81.06 105 LYS A CA 1
ATOM 842 C C . LYS A 1 105 ? 18.370 -16.122 1.355 1.00 81.06 105 LYS A C 1
ATOM 844 O O . LYS A 1 105 ? 19.536 -16.396 1.084 1.00 81.06 105 LYS A O 1
ATOM 849 N N . LEU A 1 106 ? 17.693 -15.198 0.673 1.00 75.88 106 LEU A N 1
ATOM 850 C CA . LEU A 1 106 ? 18.274 -14.442 -0.446 1.00 75.88 106 LEU A CA 1
ATOM 851 C C . LEU A 1 106 ? 19.456 -13.559 -0.021 1.00 75.88 106 LEU A C 1
ATOM 853 O O . LEU A 1 106 ? 20.441 -13.472 -0.751 1.00 75.88 106 LEU A O 1
ATOM 857 N N . GLN A 1 107 ? 19.397 -12.960 1.167 1.00 78.06 107 GLN A N 1
ATOM 858 C CA . GLN A 1 107 ? 20.502 -12.194 1.743 1.00 78.06 107 GLN A CA 1
ATOM 859 C C . GLN A 1 107 ? 21.733 -13.065 1.937 1.00 78.06 107 GLN A C 1
ATOM 861 O O . GLN A 1 107 ? 22.819 -12.678 1.514 1.00 78.06 107 GLN A O 1
ATOM 866 N N . SER A 1 108 ? 21.552 -14.270 2.485 1.00 79.75 108 SER A N 1
ATOM 867 C CA . SER A 1 108 ? 22.657 -15.214 2.675 1.00 79.75 108 SER A CA 1
ATOM 868 C C . SER A 1 108 ? 23.272 -15.704 1.357 1.00 79.75 108 SER A C 1
ATOM 870 O O . SER A 1 108 ? 24.453 -16.030 1.319 1.00 79.75 108 SER A O 1
ATOM 872 N N . MET A 1 109 ? 22.492 -15.740 0.269 1.00 76.44 109 MET A N 1
ATOM 873 C CA . MET A 1 109 ? 22.940 -16.246 -1.032 1.00 76.44 109 MET A CA 1
ATOM 874 C C . MET A 1 109 ? 23.600 -15.186 -1.921 1.00 76.44 109 MET A C 1
ATOM 876 O O . MET A 1 109 ? 24.489 -15.524 -2.697 1.00 76.44 109 MET A O 1
ATOM 880 N N . VAL A 1 110 ? 23.140 -13.932 -1.865 1.00 78.81 110 VAL A N 1
ATOM 881 C CA . VAL A 1 110 ? 23.501 -12.887 -2.848 1.00 78.81 110 VAL A CA 1
ATOM 882 C C . VAL A 1 110 ? 24.149 -11.661 -2.187 1.00 78.81 110 VAL A C 1
ATOM 884 O O . VAL A 1 110 ? 24.596 -10.754 -2.880 1.00 78.81 110 VAL A O 1
ATOM 887 N N . GLY A 1 111 ? 24.232 -11.614 -0.853 1.00 75.44 111 GLY A N 1
ATOM 888 C CA . GLY A 1 111 ? 24.817 -10.478 -0.132 1.00 75.44 111 GLY A CA 1
ATOM 889 C C . GLY A 1 111 ? 23.970 -9.205 -0.229 1.00 75.44 111 GLY A C 1
ATOM 890 O O . GLY A 1 111 ? 24.508 -8.106 -0.331 1.00 75.44 111 GLY A O 1
ATOM 891 N N . LEU A 1 112 ? 22.640 -9.346 -0.254 1.00 71.56 112 LEU A N 1
ATOM 892 C CA . LEU A 1 112 ? 21.717 -8.214 -0.372 1.00 71.56 112 LEU A CA 1
ATOM 893 C C . LEU A 1 112 ? 21.657 -7.394 0.924 1.00 71.56 112 LEU A C 1
ATOM 895 O O . LEU A 1 112 ? 21.423 -7.940 2.001 1.00 71.56 112 LEU A O 1
ATOM 899 N N . ASP A 1 113 ? 21.777 -6.072 0.800 1.00 75.31 113 ASP A N 1
ATOM 900 C CA . ASP A 1 113 ? 21.579 -5.136 1.909 1.00 75.31 113 ASP A CA 1
ATOM 901 C C . ASP A 1 113 ? 20.088 -5.052 2.297 1.00 75.31 113 ASP A C 1
ATOM 903 O O . ASP A 1 113 ? 19.208 -4.848 1.453 1.00 75.31 113 ASP A O 1
ATOM 907 N N . GLU A 1 114 ? 19.799 -5.185 3.593 1.00 69.19 114 GLU A N 1
ATOM 908 C CA . GLU A 1 114 ? 18.455 -5.060 4.169 1.00 69.19 114 GLU A CA 1
ATOM 909 C C . GLU A 1 114 ? 17.834 -3.687 3.873 1.00 69.19 114 GLU A C 1
ATOM 911 O O . GLU A 1 114 ? 16.627 -3.590 3.628 1.00 69.19 114 GLU A O 1
ATOM 916 N N . ASN A 1 115 ? 18.650 -2.630 3.809 1.00 69.56 115 ASN A N 1
ATOM 917 C CA . ASN A 1 115 ? 18.167 -1.297 3.451 1.00 69.56 115 ASN A CA 1
ATOM 918 C C . ASN A 1 115 ? 17.692 -1.234 1.994 1.00 69.56 115 ASN A C 1
ATOM 920 O O . ASN A 1 115 ? 16.641 -0.653 1.718 1.00 69.56 115 ASN A O 1
ATOM 924 N N . ALA A 1 116 ? 18.409 -1.872 1.064 1.00 70.06 116 ALA A N 1
ATOM 925 C CA . ALA A 1 116 ? 18.021 -1.925 -0.347 1.00 70.06 116 ALA A CA 1
ATOM 926 C C . ALA A 1 116 ? 16.716 -2.714 -0.546 1.00 70.06 116 ALA A C 1
ATOM 928 O O . ALA A 1 116 ? 15.839 -2.317 -1.323 1.00 70.06 116 ALA A O 1
ATOM 929 N N . ILE A 1 117 ? 16.537 -3.797 0.213 1.00 71.38 117 ILE A N 1
ATOM 930 C CA . ILE A 1 117 ? 15.296 -4.578 0.207 1.00 71.38 117 ILE A CA 1
ATOM 931 C C . ILE A 1 117 ? 14.133 -3.758 0.785 1.00 71.38 117 ILE A C 1
ATOM 933 O O . ILE A 1 117 ? 13.043 -3.718 0.205 1.00 71.38 117 ILE A O 1
ATOM 937 N N . GLY A 1 118 ? 14.368 -3.048 1.894 1.00 68.12 118 GLY A N 1
ATOM 938 C CA . GLY A 1 118 ? 13.397 -2.125 2.486 1.00 68.12 118 GLY A CA 1
ATOM 939 C C . GLY A 1 118 ? 12.980 -1.033 1.518 1.00 68.12 118 GLY A C 1
ATOM 940 O O . GLY A 1 118 ? 11.787 -0.791 1.338 1.00 68.12 118 GLY A O 1
ATOM 941 N N . MET A 1 119 ? 13.945 -0.435 0.826 1.00 69.94 119 MET A N 1
ATOM 942 C CA . MET A 1 119 ? 13.684 0.593 -0.170 1.00 69.94 119 MET A CA 1
ATOM 943 C C . MET A 1 119 ? 12.857 0.060 -1.344 1.00 69.94 119 MET A C 1
ATOM 945 O O . MET A 1 119 ? 11.914 0.719 -1.773 1.00 69.94 119 MET A O 1
ATOM 949 N N . THR A 1 120 ? 13.124 -1.163 -1.808 1.00 72.00 120 THR A N 1
ATOM 950 C CA . T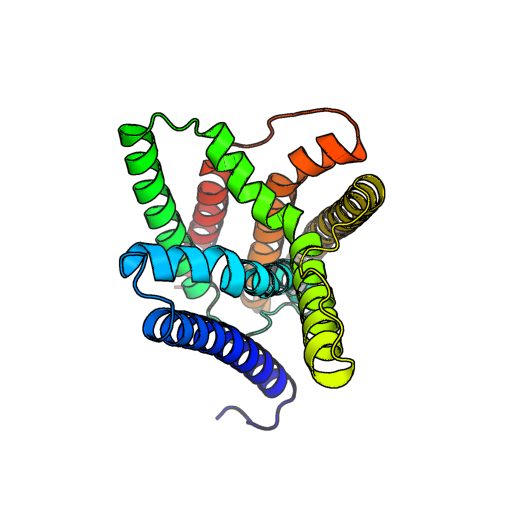HR A 1 120 ? 12.363 -1.793 -2.901 1.00 72.00 120 THR A CA 1
ATOM 951 C C . THR A 1 120 ? 10.896 -2.023 -2.523 1.00 72.00 120 THR A C 1
ATOM 953 O O . THR A 1 120 ? 9.997 -1.705 -3.301 1.00 72.00 120 THR A O 1
ATOM 956 N N . SER A 1 121 ? 10.631 -2.500 -1.302 1.00 70.31 121 SER A N 1
ATOM 957 C CA . SER A 1 121 ? 9.262 -2.666 -0.786 1.00 70.31 121 SER A CA 1
ATOM 958 C C . SER A 1 121 ? 8.513 -1.328 -0.698 1.00 70.31 121 SER A C 1
ATOM 960 O O . SER A 1 121 ? 7.343 -1.220 -1.069 1.00 70.31 121 SER A O 1
ATOM 962 N N . ARG A 1 122 ? 9.200 -0.263 -0.271 1.00 75.75 122 ARG A N 1
ATOM 963 C CA . ARG A 1 122 ? 8.621 1.089 -0.210 1.00 75.75 122 ARG A CA 1
ATOM 964 C C . ARG A 1 122 ? 8.372 1.676 -1.597 1.00 75.75 122 ARG A C 1
ATOM 966 O O . ARG A 1 122 ? 7.348 2.328 -1.800 1.00 75.75 122 ARG A O 1
ATOM 973 N N . MET A 1 123 ? 9.256 1.408 -2.559 1.00 74.69 123 MET A N 1
ATOM 974 C CA . MET A 1 123 ? 9.098 1.846 -3.948 1.00 74.69 123 MET A CA 1
ATOM 975 C C . MET A 1 123 ? 7.831 1.295 -4.594 1.00 74.69 123 MET A C 1
ATOM 977 O O . MET A 1 123 ? 7.250 1.973 -5.436 1.00 74.69 123 MET A O 1
ATOM 981 N N . ASP A 1 124 ? 7.334 0.135 -4.161 1.00 75.00 124 ASP A N 1
ATOM 982 C CA . ASP A 1 124 ? 6.076 -0.405 -4.676 1.00 75.00 124 ASP A CA 1
ATOM 983 C C . ASP A 1 124 ? 4.879 0.523 -4.392 1.00 75.00 124 ASP A C 1
ATOM 985 O O . ASP A 1 124 ? 4.059 0.763 -5.279 1.00 75.00 124 ASP A O 1
ATOM 989 N N . LYS A 1 125 ? 4.843 1.145 -3.202 1.00 77.00 125 LYS A N 1
ATOM 990 C CA . LYS A 1 125 ? 3.821 2.132 -2.789 1.00 77.00 125 LYS A CA 1
ATOM 991 C C . LYS A 1 125 ? 4.000 3.492 -3.480 1.00 77.00 125 LYS A C 1
ATOM 993 O O . LYS A 1 125 ? 3.022 4.198 -3.737 1.00 77.00 125 LYS A O 1
ATOM 998 N N . VAL A 1 126 ? 5.242 3.859 -3.802 1.00 79.50 126 VAL A N 1
ATOM 999 C CA . VAL A 1 126 ? 5.589 5.104 -4.518 1.00 79.50 126 VAL A CA 1
ATOM 1000 C C . VAL A 1 126 ? 5.264 4.997 -6.010 1.00 79.50 126 VAL A C 1
ATOM 1002 O O . VAL A 1 126 ? 4.802 5.960 -6.617 1.00 79.50 126 VAL A O 1
ATOM 1005 N N . ALA A 1 127 ? 5.482 3.823 -6.604 1.00 77.56 127 ALA A N 1
ATOM 1006 C CA . ALA A 1 127 ? 5.332 3.578 -8.034 1.00 77.56 127 ALA A CA 1
ATOM 1007 C C . ALA A 1 127 ? 3.873 3.384 -8.474 1.00 77.56 127 ALA A C 1
ATOM 1009 O O . ALA A 1 127 ? 3.607 3.329 -9.675 1.00 77.56 127 ALA A O 1
ATOM 1010 N N . VAL A 1 128 ? 2.925 3.318 -7.530 1.00 78.44 128 VAL A N 1
ATOM 1011 C CA . VAL A 1 128 ? 1.487 3.168 -7.800 1.00 78.44 128 VAL A CA 1
ATOM 1012 C C . VAL A 1 128 ? 0.971 4.091 -8.921 1.00 78.44 128 VAL A C 1
ATOM 1014 O O . VAL A 1 128 ? 0.468 3.585 -9.928 1.00 78.44 128 VAL A O 1
ATOM 1017 N N . PRO A 1 129 ? 1.136 5.424 -8.834 1.00 75.25 129 PRO A N 1
ATOM 1018 C CA . PRO A 1 129 ? 0.711 6.354 -9.882 1.00 75.25 129 PRO A CA 1
ATOM 1019 C C . PRO A 1 129 ? 1.390 6.109 -11.236 1.00 75.25 129 PRO A C 1
ATOM 1021 O O . PRO A 1 129 ? 0.745 6.228 -12.278 1.00 75.25 129 PRO A O 1
ATOM 1024 N N . ILE A 1 130 ? 2.678 5.750 -11.241 1.00 76.50 130 ILE A N 1
ATOM 1025 C CA . ILE A 1 130 ? 3.443 5.509 -12.473 1.00 76.50 130 ILE A CA 1
ATOM 1026 C C . ILE A 1 130 ? 2.897 4.275 -13.192 1.00 76.50 130 ILE A C 1
ATOM 1028 O O . ILE A 1 130 ? 2.688 4.297 -14.403 1.00 76.50 130 ILE A O 1
ATOM 1032 N N . LYS A 1 131 ? 2.623 3.205 -12.447 1.00 77.25 131 LYS A N 1
ATOM 1033 C CA . LYS A 1 131 ? 2.133 1.947 -13.011 1.00 77.25 131 LYS A CA 1
ATOM 1034 C C . LYS A 1 131 ? 0.678 2.060 -13.482 1.00 77.25 131 LYS A C 1
ATOM 1036 O O . LYS A 1 131 ? 0.364 1.573 -14.561 1.00 77.25 131 LYS A O 1
ATOM 1041 N N . LEU A 1 132 ? -0.194 2.766 -12.752 1.00 74.44 132 LEU A N 1
ATOM 1042 C CA . LEU A 1 132 ? -1.564 3.063 -13.212 1.00 74.44 132 LEU A CA 1
ATOM 1043 C C . LEU A 1 132 ? -1.570 3.839 -14.519 1.00 74.44 132 LEU A C 1
ATOM 1045 O O . LEU A 1 132 ? -2.348 3.562 -15.429 1.00 74.44 132 LEU A O 1
ATOM 1049 N N . ARG A 1 133 ? -0.665 4.806 -14.620 1.00 72.62 133 ARG A N 1
ATOM 1050 C CA . ARG A 1 133 ? -0.475 5.551 -15.845 1.00 72.62 133 ARG A CA 1
ATOM 1051 C C . ARG A 1 133 ? 0.002 4.652 -16.980 1.00 72.62 133 ARG A C 1
ATOM 1053 O O . ARG A 1 133 ? -0.572 4.720 -18.059 1.00 72.62 133 ARG A O 1
ATOM 1060 N N . ALA A 1 134 ? 1.011 3.817 -16.743 1.00 71.62 134 ALA A N 1
ATOM 1061 C CA . ALA A 1 134 ? 1.499 2.871 -17.743 1.00 71.62 134 ALA A CA 1
ATOM 1062 C C . ALA A 1 134 ? 0.376 1.951 -18.252 1.00 71.62 134 ALA A C 1
ATOM 1064 O O . ALA A 1 134 ? 0.302 1.699 -19.449 1.00 71.62 134 ALA A O 1
ATOM 1065 N N . ILE A 1 135 ? -0.555 1.540 -17.381 1.00 72.88 135 ILE A N 1
ATOM 1066 C CA . ILE A 1 135 ? -1.763 0.812 -17.796 1.00 72.88 135 ILE A CA 1
ATOM 1067 C C . ILE A 1 135 ? -2.629 1.669 -18.723 1.00 72.88 135 ILE A C 1
ATOM 1069 O O . ILE A 1 135 ? -2.959 1.229 -19.817 1.00 72.88 135 ILE A O 1
ATOM 1073 N N . ILE A 1 136 ? -3.005 2.884 -18.311 1.00 73.38 136 ILE A N 1
ATOM 1074 C CA . ILE A 1 136 ? -3.909 3.748 -19.092 1.00 73.38 136 ILE A CA 1
ATOM 1075 C C . ILE A 1 136 ? -3.311 4.068 -20.466 1.00 73.38 136 ILE A C 1
ATOM 1077 O O . ILE A 1 136 ? -3.988 3.921 -21.482 1.00 73.38 136 ILE A O 1
ATOM 1081 N N . PHE A 1 137 ? -2.039 4.464 -20.506 1.00 68.69 137 PHE A N 1
ATOM 1082 C CA . PHE A 1 137 ? -1.350 4.786 -21.753 1.00 68.69 137 PHE A CA 1
ATOM 1083 C C . PHE A 1 137 ? -1.096 3.544 -22.605 1.00 68.69 137 PHE A C 1
ATOM 1085 O O . PHE A 1 137 ? -1.283 3.623 -23.812 1.00 68.69 137 PHE A O 1
ATOM 1092 N N . GLY A 1 138 ? -0.760 2.401 -22.002 1.00 66.81 138 GLY A N 1
ATOM 1093 C CA . GLY A 1 138 ? -0.607 1.135 -22.720 1.00 66.81 138 GLY A CA 1
ATOM 1094 C C . GLY A 1 138 ? -1.919 0.634 -23.332 1.00 66.81 138 GLY A C 1
ATOM 1095 O O . GLY A 1 138 ? -1.929 0.112 -24.444 1.00 66.81 138 GLY A O 1
ATOM 1096 N N . LEU A 1 139 ? -3.051 0.836 -22.649 1.00 71.19 139 LEU A N 1
ATOM 1097 C CA . LEU A 1 139 ? -4.378 0.551 -23.204 1.00 71.19 139 LEU A CA 1
ATOM 1098 C C . LEU A 1 139 ? -4.725 1.515 -24.345 1.00 71.19 139 LEU A C 1
ATOM 1100 O O . LEU A 1 139 ? -5.274 1.094 -25.362 1.00 71.19 139 LEU A O 1
ATOM 1104 N N . GLN A 1 140 ? -4.396 2.800 -24.193 1.00 69.56 140 GLN A N 1
ATOM 1105 C CA . GLN A 1 140 ? -4.634 3.815 -25.216 1.00 69.56 140 GLN A CA 1
ATOM 1106 C C . GLN A 1 140 ? -3.780 3.586 -26.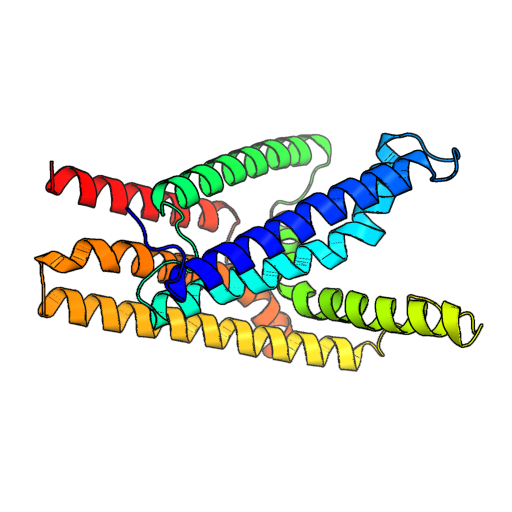471 1.00 69.56 140 GLN A C 1
ATOM 1108 O O . GLN A 1 140 ? -4.315 3.682 -27.577 1.00 69.56 140 GLN A O 1
ATOM 1113 N N . SER A 1 141 ? -2.489 3.271 -26.316 1.00 67.00 141 SER A N 1
ATOM 1114 C CA . SER A 1 141 ? -1.591 2.949 -27.428 1.00 67.00 141 SER A CA 1
ATOM 1115 C C . SER A 1 141 ? -2.032 1.661 -28.107 1.00 67.00 141 SER A C 1
ATOM 1117 O O . SER A 1 141 ? -2.306 1.694 -29.297 1.00 67.00 141 SER A O 1
ATOM 1119 N N . GLY A 1 142 ? -2.277 0.582 -27.357 1.00 61.69 142 GLY A N 1
ATOM 1120 C CA . GLY A 1 142 ? -2.762 -0.673 -27.935 1.00 61.69 142 GLY A CA 1
ATOM 1121 C C . GLY A 1 142 ? -4.079 -0.511 -28.706 1.00 61.69 142 GLY A C 1
ATOM 1122 O O . GLY A 1 142 ? -4.253 -1.082 -29.782 1.00 61.69 142 GLY A O 1
ATOM 1123 N N . TRP A 1 143 ? -5.003 0.322 -28.215 1.00 65.44 143 TRP A N 1
ATOM 1124 C CA . TRP A 1 143 ? -6.226 0.659 -28.949 1.00 65.44 143 TRP A CA 1
ATOM 1125 C C . TRP A 1 143 ? -5.951 1.447 -30.238 1.00 65.44 143 TRP A C 1
ATOM 1127 O O . TRP A 1 143 ? -6.569 1.181 -31.275 1.00 65.44 143 TRP A O 1
ATOM 1137 N N . ALA A 1 144 ? -5.033 2.414 -30.186 1.00 65.19 144 ALA A N 1
ATOM 1138 C CA . ALA A 1 144 ? -4.612 3.186 -31.349 1.00 65.19 144 ALA A CA 1
ATOM 1139 C C . ALA A 1 144 ? -3.872 2.316 -32.375 1.00 65.19 144 ALA A C 1
ATOM 1141 O O . ALA A 1 144 ? -4.109 2.472 -33.567 1.00 65.19 144 ALA A O 1
ATOM 1142 N N . ASP A 1 145 ? -3.064 1.353 -31.951 1.00 62.97 145 ASP A N 1
ATOM 1143 C CA . ASP A 1 145 ? -2.340 0.457 -32.850 1.00 62.97 145 ASP A CA 1
ATOM 1144 C C . ASP A 1 145 ? -3.326 -0.450 -33.609 1.00 62.97 145 ASP A C 1
ATOM 1146 O O . ASP A 1 145 ? -3.240 -0.594 -34.830 1.00 62.97 145 ASP A O 1
ATOM 1150 N N . ILE A 1 146 ? -4.354 -0.963 -32.918 1.00 65.88 146 ILE A N 1
ATOM 1151 C CA . ILE A 1 146 ? -5.415 -1.786 -33.521 1.00 65.88 146 ILE A CA 1
ATOM 1152 C C . ILE A 1 146 ? -6.288 -0.976 -34.493 1.00 65.88 146 ILE A C 1
ATOM 1154 O O . ILE A 1 146 ? -6.595 -1.451 -35.588 1.00 65.88 146 ILE A O 1
ATOM 1158 N N . ARG A 1 147 ? -6.731 0.234 -34.114 1.00 69.19 147 ARG A N 1
ATOM 1159 C CA . ARG A 1 147 ? -7.678 1.021 -34.933 1.00 69.19 147 ARG A CA 1
ATOM 1160 C C . ARG A 1 147 ? -7.031 1.971 -35.934 1.00 69.19 147 ARG A C 1
ATOM 1162 O O . ARG A 1 147 ? -7.626 2.236 -36.973 1.00 69.19 147 ARG A O 1
ATOM 1169 N N . GLN A 1 148 ? -5.871 2.525 -35.614 1.00 63.78 148 GLN A N 1
ATOM 1170 C CA . GLN A 1 148 ? -5.204 3.567 -36.400 1.00 63.78 148 GLN A CA 1
ATOM 1171 C C . GLN A 1 148 ? -3.972 3.046 -37.149 1.00 63.78 148 GLN A C 1
ATOM 1173 O O . GLN A 1 148 ? -3.407 3.802 -37.935 1.00 63.78 148 GLN A O 1
ATOM 1178 N N . LYS A 1 149 ? -3.575 1.775 -36.949 1.00 54.19 149 LYS A N 1
ATOM 1179 C CA . LYS A 1 149 ? -2.424 1.127 -37.611 1.00 54.19 149 LYS A CA 1
ATOM 1180 C C . LYS A 1 149 ? -1.131 1.949 -37.524 1.00 54.19 149 LYS A C 1
ATOM 1182 O O . LYS A 1 149 ? -0.318 1.936 -38.446 1.00 54.19 149 LYS A O 1
ATOM 1187 N N . LYS A 1 150 ? -0.962 2.701 -36.439 1.00 54.91 150 LYS A N 1
ATOM 1188 C CA . LYS A 1 150 ? 0.290 3.384 -36.113 1.00 54.91 150 LYS A CA 1
ATOM 1189 C C . LYS A 1 150 ? 1.008 2.522 -35.096 1.00 54.91 150 LYS A C 1
ATOM 1191 O O . LYS A 1 150 ? 0.370 2.101 -34.149 1.00 54.91 150 LYS A O 1
ATOM 1196 N N . ASP A 1 151 ? 2.284 2.245 -35.313 1.00 47.84 151 ASP A N 1
ATOM 1197 C CA . ASP A 1 151 ? 3.116 1.549 -34.335 1.00 47.84 151 ASP A CA 1
ATOM 1198 C C . ASP A 1 151 ? 3.563 2.577 -33.291 1.00 47.84 151 ASP A C 1
ATOM 1200 O O . ASP A 1 151 ? 4.517 3.331 -33.506 1.00 47.84 151 ASP A O 1
ATOM 1204 N N . ASN A 1 152 ? 2.789 2.723 -32.214 1.00 52.62 152 ASN A N 1
ATOM 1205 C CA . ASN A 1 152 ? 3.192 3.582 -31.113 1.00 52.62 152 ASN A CA 1
ATOM 1206 C C . ASN A 1 152 ? 4.011 2.745 -30.136 1.00 52.62 152 ASN A C 1
ATOM 1208 O O . ASN A 1 152 ? 3.519 1.773 -29.570 1.00 52.62 152 ASN A O 1
ATOM 1212 N N . SER A 1 153 ? 5.255 3.154 -29.877 1.00 48.44 153 SER A N 1
ATOM 1213 C CA . SER A 1 153 ? 6.043 2.552 -28.800 1.00 48.44 153 SER A CA 1
ATOM 1214 C C . SER A 1 153 ? 5.228 2.564 -27.500 1.00 48.44 153 SER A C 1
ATOM 1216 O O . SER A 1 153 ? 4.841 3.628 -27.014 1.00 48.44 153 SER A O 1
ATOM 1218 N N . PHE A 1 154 ? 4.999 1.383 -26.913 1.00 44.06 154 PHE A N 1
ATOM 1219 C CA . PHE A 1 154 ? 4.331 1.209 -25.611 1.00 44.06 154 PHE A CA 1
ATOM 1220 C C . PHE A 1 154 ? 4.984 2.033 -24.488 1.00 44.06 154 PHE A C 1
ATOM 1222 O O . PHE A 1 154 ? 4.368 2.293 -23.455 1.00 44.06 154 PHE A O 1
ATOM 1229 N N . TRP A 1 155 ? 6.227 2.467 -24.703 1.00 45.38 155 TRP A N 1
ATOM 1230 C CA . TRP A 1 155 ? 7.042 3.228 -23.772 1.00 45.38 155 TRP A CA 1
ATOM 1231 C C . TRP A 1 155 ? 7.215 4.679 -24.218 1.00 45.38 155 TRP A C 1
ATOM 1233 O O . TRP A 1 155 ? 8.336 5.185 -24.224 1.00 45.38 155 TRP A O 1
ATOM 1243 N N . ILE A 1 156 ? 6.132 5.387 -24.561 1.00 51.50 156 ILE A N 1
ATOM 1244 C CA . ILE A 1 156 ? 6.171 6.859 -24.541 1.00 51.50 156 ILE A CA 1
ATOM 1245 C C . ILE A 1 156 ? 6.311 7.273 -23.071 1.00 51.50 156 ILE A C 1
ATOM 1247 O O . ILE A 1 156 ? 5.351 7.535 -22.345 1.00 51.50 156 ILE A O 1
ATOM 1251 N N . SER A 1 157 ? 7.557 7.223 -22.609 1.00 48.12 157 SER A N 1
ATOM 1252 C CA . SER A 1 157 ? 7.980 7.647 -21.296 1.00 48.12 157 SER A CA 1
ATOM 1253 C C . SER A 1 157 ? 7.755 9.141 -21.193 1.00 48.12 157 SER A C 1
ATOM 1255 O O . SER A 1 157 ? 8.113 9.914 -22.080 1.00 48.12 157 SER A O 1
ATOM 1257 N N . PHE A 1 158 ? 7.177 9.539 -20.075 1.00 53.44 158 PHE A N 1
ATOM 1258 C CA . PHE A 1 158 ? 7.187 10.913 -19.614 1.00 53.44 158 PHE A CA 1
ATOM 1259 C C . PHE A 1 158 ? 8.532 11.608 -19.838 1.00 53.44 158 PHE A C 1
ATOM 1261 O O . PHE A 1 158 ? 9.584 11.005 -19.630 1.00 53.44 158 PHE A O 1
ATOM 1268 N N . GLY A 1 159 ? 8.494 12.914 -20.112 1.00 61.50 159 GLY A N 1
ATOM 1269 C CA . GLY A 1 159 ? 9.605 13.770 -19.707 1.00 61.50 159 GLY A CA 1
ATOM 1270 C C . GLY A 1 159 ? 9.796 13.618 -18.195 1.00 61.50 159 GLY A C 1
ATOM 1271 O O . GLY A 1 159 ? 8.824 13.731 -17.443 1.00 61.50 159 GLY A O 1
ATOM 1272 N N . GLY A 1 160 ? 11.017 13.303 -17.749 1.00 67.31 160 GLY A N 1
ATOM 1273 C CA . GLY A 1 160 ? 11.298 12.890 -16.365 1.00 67.31 160 GLY A CA 1
ATOM 1274 C C . GLY A 1 160 ? 10.733 13.834 -15.295 1.00 67.31 160 GLY A C 1
ATOM 1275 O O . GLY A 1 160 ? 10.244 13.379 -14.263 1.00 67.31 160 GLY A O 1
ATOM 1276 N N . GLU A 1 161 ? 10.692 15.136 -15.580 1.00 75.62 161 GLU A N 1
ATOM 1277 C CA . GLU A 1 161 ? 10.159 16.169 -14.689 1.00 75.62 161 GLU A CA 1
ATOM 1278 C C . GLU A 1 161 ? 8.669 15.986 -14.360 1.00 75.62 161 GLU A C 1
ATOM 1280 O O . GLU A 1 161 ? 8.266 16.023 -13.194 1.00 75.62 161 GLU A O 1
ATOM 1285 N N . ALA A 1 162 ? 7.832 15.717 -15.363 1.00 72.62 162 ALA A N 1
ATOM 1286 C CA . ALA A 1 162 ? 6.399 15.585 -15.138 1.00 72.62 162 ALA A CA 1
ATOM 1287 C C . ALA A 1 162 ? 6.038 14.261 -14.428 1.00 72.62 162 ALA A C 1
ATOM 1289 O O . ALA A 1 162 ? 5.033 14.206 -13.716 1.00 72.62 162 ALA A O 1
ATOM 1290 N N . THR A 1 163 ? 6.880 13.221 -14.528 1.00 74.19 163 THR A N 1
ATOM 1291 C CA . THR A 1 163 ? 6.753 12.011 -13.690 1.00 74.19 163 THR A CA 1
ATOM 1292 C C . THR A 1 163 ? 7.030 12.339 -12.238 1.00 74.19 163 THR A C 1
ATOM 1294 O O . THR A 1 163 ? 6.242 11.972 -11.369 1.00 74.19 163 THR A O 1
ATOM 1297 N N . ILE A 1 164 ? 8.129 13.047 -11.969 1.00 80.38 164 ILE A N 1
ATOM 1298 C CA . ILE A 1 164 ? 8.529 13.408 -10.608 1.00 80.38 164 ILE A CA 1
ATOM 1299 C C . ILE A 1 164 ? 7.436 14.249 -9.941 1.00 80.38 164 ILE A C 1
ATOM 1301 O O . ILE A 1 164 ? 7.050 13.960 -8.809 1.00 80.38 164 ILE A O 1
ATOM 1305 N N . ASN A 1 165 ? 6.871 15.229 -10.650 1.00 81.25 165 ASN A N 1
ATOM 1306 C CA . ASN A 1 165 ? 5.782 16.054 -10.119 1.00 81.25 165 ASN A CA 1
ATOM 1307 C C . ASN A 1 165 ? 4.518 15.233 -9.814 1.00 81.25 165 ASN A C 1
ATOM 1309 O O . ASN A 1 165 ? 3.902 15.418 -8.765 1.00 81.25 165 ASN A O 1
ATOM 1313 N N . TYR A 1 166 ? 4.171 14.270 -10.669 1.00 80.19 166 TYR A N 1
ATOM 1314 C CA . TYR A 1 166 ? 3.026 13.391 -10.432 1.00 80.19 166 TYR A CA 1
ATOM 1315 C C . TYR A 1 166 ? 3.231 12.470 -9.217 1.00 80.19 166 TYR A C 1
ATOM 1317 O O . TYR A 1 166 ? 2.329 12.305 -8.395 1.00 80.19 166 TYR A O 1
ATOM 1325 N N . VAL A 1 167 ? 4.440 11.926 -9.048 1.00 83.56 167 VAL A N 1
ATOM 1326 C CA . VAL A 1 167 ? 4.810 11.124 -7.869 1.00 83.56 167 VAL A CA 1
ATOM 1327 C C . VAL A 1 167 ? 4.783 11.970 -6.594 1.00 83.56 167 VAL A C 1
ATOM 1329 O O . VAL A 1 167 ? 4.273 11.512 -5.573 1.00 83.56 167 VAL A O 1
ATOM 1332 N N . ARG A 1 168 ? 5.271 13.217 -6.640 1.00 84.81 168 ARG A N 1
ATOM 1333 C CA . ARG A 1 168 ? 5.207 14.153 -5.503 1.00 84.81 168 ARG A CA 1
ATOM 1334 C C . ARG A 1 168 ? 3.769 14.403 -5.057 1.00 84.81 168 ARG A C 1
ATOM 1336 O O . ARG A 1 168 ? 3.482 14.274 -3.869 1.00 84.81 168 ARG A O 1
ATOM 1343 N N . MET A 1 169 ? 2.868 14.702 -5.996 1.00 85.44 169 MET A N 1
ATOM 1344 C CA . MET A 1 169 ? 1.445 14.898 -5.698 1.00 85.44 169 MET A CA 1
ATOM 1345 C C . MET A 1 169 ? 0.817 13.651 -5.069 1.00 85.44 169 MET A C 1
ATOM 1347 O O . MET A 1 169 ? 0.106 13.755 -4.072 1.00 85.44 169 MET A O 1
ATOM 1351 N N . TRP A 1 170 ? 1.103 12.467 -5.615 1.00 88.25 170 TRP A N 1
ATOM 1352 C CA . TRP A 1 170 ? 0.622 11.204 -5.055 1.00 88.25 170 TRP A CA 1
ATOM 1353 C C . TRP A 1 170 ? 1.078 11.007 -3.609 1.00 88.25 170 TRP A C 1
ATOM 1355 O O . TRP A 1 170 ? 0.254 10.727 -2.741 1.00 88.25 170 TRP A O 1
ATOM 1365 N N . LEU A 1 171 ? 2.371 11.193 -3.332 1.00 88.31 171 LEU A N 1
ATOM 1366 C CA . LEU A 1 171 ? 2.911 11.027 -1.983 1.00 88.31 171 LEU A CA 1
ATOM 1367 C C . LEU A 1 171 ? 2.327 12.044 -1.001 1.00 88.31 171 LEU A C 1
ATOM 1369 O O . LEU A 1 171 ? 2.030 11.678 0.132 1.00 88.31 171 LEU A O 1
ATOM 1373 N N . GLN A 1 172 ? 2.113 13.290 -1.432 1.00 87.69 172 GLN A N 1
ATOM 1374 C CA . GLN A 1 172 ? 1.427 14.304 -0.630 1.00 87.69 172 GLN A CA 1
ATOM 1375 C C . GLN A 1 172 ? 0.005 13.866 -0.270 1.00 87.69 172 GLN A C 1
ATOM 1377 O O . GLN A 1 172 ? -0.343 13.835 0.910 1.00 87.69 172 GLN A O 1
ATOM 1382 N N . VAL A 1 173 ? -0.803 13.476 -1.261 1.00 89.69 173 VAL A N 1
ATOM 1383 C CA . VAL A 1 173 ? -2.185 13.022 -1.038 1.00 89.69 173 VAL A CA 1
ATOM 1384 C C . VAL A 1 173 ? -2.221 11.789 -0.140 1.00 89.69 173 VAL A C 1
ATOM 1386 O O . VAL A 1 173 ? -3.011 11.743 0.803 1.00 89.69 173 VAL A O 1
ATOM 1389 N N . LEU A 1 174 ? -1.353 10.808 -0.394 1.00 89.94 174 LEU A N 1
ATOM 1390 C CA . LEU A 1 174 ? -1.288 9.571 0.373 1.00 89.94 174 LEU A CA 1
ATOM 1391 C C . LEU A 1 174 ? -0.927 9.843 1.839 1.00 89.94 174 LEU A C 1
ATOM 1393 O O . LEU A 1 174 ? -1.667 9.433 2.730 1.00 89.94 174 LEU A O 1
ATOM 1397 N N . VAL A 1 175 ? 0.160 10.577 2.102 1.00 89.12 175 VAL A N 1
ATOM 1398 C CA . VAL A 1 175 ? 0.599 10.887 3.473 1.00 89.12 175 VAL A CA 1
ATOM 1399 C C . VAL A 1 175 ? -0.452 11.715 4.215 1.00 89.12 175 VAL A C 1
ATOM 1401 O O . VAL A 1 175 ? -0.772 11.386 5.356 1.00 89.12 175 VAL A O 1
ATOM 1404 N N . MET A 1 176 ? -1.047 12.730 3.574 1.00 89.69 176 MET A N 1
ATOM 1405 C CA . MET A 1 176 ? -2.112 13.537 4.187 1.00 89.69 176 MET A CA 1
ATOM 1406 C C . MET A 1 176 ? -3.349 12.700 4.520 1.00 89.69 176 MET A C 1
ATOM 1408 O O . MET A 1 176 ? -3.885 12.799 5.622 1.00 89.69 176 MET A O 1
ATOM 1412 N N . THR A 1 177 ? -3.779 11.832 3.602 1.00 92.25 177 THR A N 1
ATOM 1413 C CA . THR A 1 177 ? -4.946 10.962 3.802 1.00 92.25 177 THR A CA 1
ATOM 1414 C C . THR A 1 177 ? -4.717 9.982 4.953 1.00 92.25 177 THR A C 1
ATOM 1416 O O . THR A 1 177 ? -5.598 9.792 5.794 1.00 92.25 177 THR A O 1
ATOM 1419 N N . MET A 1 178 ? -3.523 9.390 5.047 1.00 92.81 178 MET A N 1
ATOM 1420 C CA . MET A 1 178 ? -3.178 8.488 6.148 1.00 92.81 178 MET A CA 1
ATOM 1421 C C . MET A 1 178 ? -3.068 9.228 7.484 1.00 92.81 178 MET A C 1
ATOM 1423 O O . MET A 1 178 ? -3.563 8.733 8.493 1.00 92.81 178 MET A O 1
ATOM 1427 N N . ALA A 1 179 ? -2.492 10.433 7.502 1.00 90.31 179 ALA A N 1
ATOM 1428 C CA . ALA A 1 179 ? -2.422 11.251 8.712 1.00 90.31 179 ALA A CA 1
ATOM 1429 C C . ALA A 1 179 ? -3.824 11.623 9.223 1.00 90.31 179 ALA A C 1
ATOM 1431 O O . ALA A 1 179 ? -4.119 11.442 10.404 1.00 90.31 179 ALA A O 1
ATOM 1432 N N . LEU A 1 180 ? -4.721 12.052 8.328 1.00 92.69 180 LEU A N 1
ATOM 1433 C CA . LEU A 1 180 ? -6.126 12.310 8.661 1.00 92.69 180 LEU A CA 1
ATOM 1434 C C . LEU A 1 180 ? -6.830 11.052 9.177 1.00 92.69 180 LEU A C 1
ATOM 1436 O O . LEU A 1 180 ? -7.574 11.123 10.151 1.00 92.69 180 LEU A O 1
ATOM 1440 N N . THR A 1 181 ? -6.557 9.893 8.573 1.00 93.38 181 THR A N 1
ATOM 1441 C CA . THR A 1 181 ? -7.108 8.604 9.019 1.00 93.38 181 THR A CA 1
ATOM 1442 C C . THR A 1 181 ? -6.724 8.310 10.471 1.00 93.38 181 THR A C 1
ATOM 1444 O O . THR A 1 181 ? -7.594 7.950 11.260 1.00 93.38 181 THR A O 1
ATOM 1447 N N . VAL A 1 182 ? -5.456 8.514 10.850 1.00 90.81 182 VAL A N 1
ATOM 1448 C CA . VAL A 1 182 ? -4.987 8.333 12.238 1.00 90.81 182 VAL A CA 1
ATOM 1449 C C . VAL A 1 182 ? -5.713 9.280 13.195 1.00 90.81 182 VAL A C 1
ATOM 1451 O O . VAL A 1 182 ? -6.223 8.835 14.222 1.00 90.81 182 VAL A O 1
ATOM 1454 N N . VAL A 1 183 ? -5.805 10.568 12.850 1.00 91.44 183 VAL A N 1
ATOM 1455 C CA . VAL A 1 183 ? -6.459 11.582 13.695 1.00 91.44 183 VAL A CA 1
ATOM 1456 C C . VAL A 1 183 ? -7.939 11.259 13.904 1.00 91.44 183 VAL A C 1
ATOM 1458 O O . VAL A 1 183 ? -8.412 11.237 15.040 1.00 91.44 183 VAL A O 1
ATOM 1461 N N . ILE A 1 184 ? -8.676 10.962 12.831 1.00 90.94 184 ILE A N 1
ATOM 1462 C CA . ILE A 1 184 ? -10.112 10.675 12.920 1.00 90.94 184 ILE A CA 1
ATOM 1463 C C . ILE A 1 184 ? -10.355 9.349 13.659 1.00 90.94 184 ILE A C 1
ATOM 1465 O O . ILE A 1 184 ? -11.268 9.281 14.483 1.00 90.94 184 ILE A O 1
ATOM 1469 N N . ALA A 1 185 ? -9.533 8.315 13.431 1.00 88.31 185 ALA A N 1
ATOM 1470 C CA . ALA A 1 185 ? -9.624 7.055 14.171 1.00 88.31 185 ALA A CA 1
ATOM 1471 C C . ALA A 1 185 ? -9.444 7.271 15.680 1.00 88.31 185 ALA A C 1
ATOM 1473 O O . ALA A 1 185 ? -10.231 6.749 16.469 1.00 88.31 185 ALA A O 1
ATOM 1474 N N . LEU A 1 186 ? -8.455 8.078 16.079 1.00 88.69 186 LEU A N 1
ATOM 1475 C CA . LEU A 1 186 ? -8.196 8.403 17.480 1.00 88.69 186 LEU A CA 1
ATOM 1476 C C . LEU A 1 186 ? -9.374 9.151 18.117 1.00 88.69 186 LEU A C 1
ATOM 1478 O O . LEU A 1 186 ? -9.835 8.764 19.189 1.00 88.69 186 LEU A O 1
ATOM 1482 N N . ILE A 1 187 ? -9.901 10.179 17.441 1.00 88.88 187 ILE A N 1
ATOM 1483 C CA . ILE A 1 187 ? -11.072 10.933 17.913 1.00 88.88 187 ILE A CA 1
ATOM 1484 C C . ILE A 1 187 ? -12.263 9.991 18.109 1.00 88.88 187 ILE A C 1
ATOM 1486 O O . ILE A 1 187 ? -12.901 10.014 19.160 1.00 88.88 187 ILE A O 1
ATOM 1490 N N . LYS A 1 188 ? -12.542 9.121 17.131 1.00 87.69 188 LYS A N 1
ATOM 1491 C CA . LYS A 1 188 ? -13.640 8.154 17.224 1.00 87.69 188 LYS A CA 1
ATOM 1492 C C . LYS A 1 188 ? -13.447 7.164 18.370 1.00 87.69 188 LYS A C 1
ATOM 1494 O O . LYS A 1 188 ? -14.401 6.914 19.098 1.00 87.69 188 LYS A O 1
ATOM 1499 N N . LEU A 1 189 ? -12.238 6.639 18.577 1.00 84.88 189 LEU A N 1
ATOM 1500 C CA . LEU A 1 189 ? -11.942 5.744 19.702 1.00 84.88 189 LEU A CA 1
ATOM 1501 C C . LEU A 1 189 ? -12.206 6.419 21.056 1.00 84.88 189 LEU A C 1
ATOM 1503 O O . LEU A 1 189 ? -12.801 5.796 21.932 1.00 84.88 189 LEU A O 1
ATOM 1507 N N . ILE A 1 190 ? -11.824 7.692 21.208 1.00 84.06 190 ILE A N 1
ATOM 1508 C CA . ILE A 1 190 ? -12.096 8.477 22.422 1.00 84.06 190 ILE A CA 1
ATOM 1509 C C . ILE A 1 190 ? -13.606 8.666 22.607 1.00 84.06 190 ILE A C 1
ATOM 1511 O O . ILE A 1 190 ? -14.137 8.373 23.676 1.00 84.06 190 ILE A O 1
ATOM 1515 N N . VAL A 1 191 ? -14.318 9.100 21.562 1.00 84.94 191 VAL A N 1
ATOM 1516 C CA . VAL A 1 191 ? -15.769 9.337 21.620 1.00 84.94 191 VAL A CA 1
ATOM 1517 C C . VAL A 1 191 ? -16.526 8.052 21.965 1.00 84.94 191 VAL A C 1
ATOM 1519 O O . VAL A 1 191 ? -17.354 8.061 22.876 1.00 84.94 191 VAL A O 1
ATOM 1522 N N . TYR A 1 192 ? -16.230 6.935 21.294 1.00 82.19 192 TYR A N 1
ATOM 1523 C CA . TYR A 1 192 ? -16.872 5.647 21.572 1.00 82.19 192 TYR A CA 1
ATOM 1524 C C . TYR A 1 192 ? -16.495 5.085 22.948 1.00 82.19 192 TYR A C 1
ATOM 1526 O O . TYR A 1 192 ? -17.348 4.499 23.612 1.00 82.19 192 TYR A O 1
ATOM 1534 N N . GLY A 1 193 ? -15.258 5.309 23.406 1.00 74.44 193 GLY A N 1
ATOM 1535 C CA . GLY A 1 193 ? -14.819 4.933 24.751 1.00 74.44 193 GLY A CA 1
ATOM 1536 C C . GLY A 1 193 ? -15.567 5.671 25.864 1.00 74.44 193 GLY A C 1
ATOM 1537 O O . GLY A 1 193 ? -15.789 5.100 26.926 1.00 74.44 193 GLY A O 1
ATOM 1538 N N . ILE A 1 194 ? -16.001 6.909 25.610 1.00 77.38 194 ILE A N 1
ATOM 1539 C CA . ILE A 1 194 ? -16.768 7.723 26.566 1.00 77.38 194 ILE A CA 1
ATOM 1540 C C . ILE A 1 194 ? -18.273 7.407 26.513 1.00 77.38 194 ILE A C 1
ATOM 1542 O O . ILE A 1 194 ? -18.949 7.478 27.535 1.00 77.38 194 ILE A O 1
ATOM 1546 N N . THR A 1 195 ? -18.822 7.080 25.337 1.00 71.56 195 THR A N 1
ATOM 1547 C CA . THR A 1 195 ? -20.282 7.091 25.109 1.00 71.56 195 THR A CA 1
ATOM 1548 C C . THR A 1 195 ? -20.979 5.731 25.143 1.00 71.56 195 THR A C 1
ATOM 1550 O O . THR A 1 195 ? -22.188 5.709 25.374 1.00 71.56 195 THR A O 1
ATOM 1553 N N . ASN A 1 196 ? -20.306 4.598 24.893 1.00 59.59 196 ASN A N 1
ATOM 1554 C CA . ASN A 1 196 ? -21.006 3.303 24.847 1.00 59.59 196 ASN A CA 1
ATOM 1555 C C . ASN A 1 196 ? -20.076 2.075 24.951 1.00 59.59 196 ASN A C 1
ATOM 1557 O O . ASN A 1 196 ? -19.432 1.684 23.977 1.00 59.59 196 ASN A O 1
ATOM 1561 N N . THR A 1 197 ? -20.071 1.389 26.097 1.00 59.88 197 THR A N 1
ATOM 1562 C CA . THR A 1 197 ? -19.244 0.187 26.341 1.00 59.88 197 THR A CA 1
ATOM 1563 C C . THR A 1 197 ? -19.703 -1.054 25.563 1.00 59.88 197 THR A C 1
ATOM 1565 O O . THR A 1 197 ? -18.872 -1.862 25.163 1.00 59.88 197 THR A O 1
ATOM 1568 N N . LEU A 1 198 ? -21.000 -1.196 25.263 1.00 57.94 198 LEU A N 1
ATOM 1569 C CA . LEU A 1 198 ? -21.557 -2.394 24.604 1.00 57.94 198 LEU A CA 1
ATOM 1570 C C . LEU A 1 198 ? -21.245 -2.494 23.097 1.00 57.94 198 LEU A C 1
ATOM 1572 O O . LEU A 1 198 ? -21.202 -3.592 22.543 1.00 57.94 198 LEU A O 1
ATOM 1576 N N . TYR A 1 199 ? -21.009 -1.362 22.426 1.00 61.28 199 TYR A N 1
ATOM 1577 C CA . TYR A 1 199 ? -20.638 -1.312 21.001 1.00 61.28 199 TYR A CA 1
ATOM 1578 C C . TYR A 1 199 ? -19.145 -1.073 20.767 1.00 61.28 199 TYR A C 1
ATOM 1580 O O . TYR A 1 199 ? -18.679 -1.206 19.632 1.00 61.28 199 TYR A O 1
ATOM 1588 N N . PHE A 1 200 ? -18.399 -0.782 21.835 1.00 63.62 200 PHE A N 1
ATOM 1589 C CA . PHE A 1 200 ? -16.979 -0.456 21.805 1.00 63.62 200 PHE A CA 1
ATOM 1590 C C . PHE A 1 200 ? -16.177 -1.504 21.021 1.00 63.62 200 PHE A C 1
ATOM 1592 O O . PHE A 1 200 ? -15.515 -1.179 20.040 1.00 63.62 200 PHE A O 1
ATOM 1599 N N . TYR A 1 201 ? -16.342 -2.789 21.333 1.00 63.97 201 TYR A N 1
ATOM 1600 C CA . TYR A 1 201 ? -15.564 -3.863 20.706 1.00 63.97 201 TYR A CA 1
ATOM 1601 C C . TYR A 1 201 ? -15.783 -4.027 19.195 1.00 63.97 201 TYR A C 1
ATOM 1603 O O . TYR A 1 201 ? -14.846 -4.358 18.466 1.00 63.97 201 TYR A O 1
ATOM 1611 N N . LYS A 1 202 ? -16.999 -3.761 18.694 1.00 68.44 202 LYS A N 1
ATOM 1612 C CA . LYS A 1 202 ? -17.318 -3.895 17.259 1.00 68.44 202 LYS A CA 1
ATOM 1613 C C . LYS A 1 202 ? -16.664 -2.810 16.407 1.00 68.44 202 LYS A C 1
ATOM 1615 O O . LYS A 1 202 ? -16.453 -3.037 15.220 1.00 68.44 202 LYS A O 1
ATOM 1620 N N . VAL A 1 203 ? -16.351 -1.662 17.007 1.00 72.94 203 VAL A N 1
ATOM 1621 C CA . VAL A 1 203 ? -15.823 -0.480 16.313 1.00 72.94 203 VAL A CA 1
ATOM 1622 C C . VAL A 1 203 ? -14.331 -0.280 16.593 1.00 72.94 203 VAL A C 1
ATOM 1624 O O . VAL A 1 203 ? -13.585 0.114 15.699 1.00 72.94 203 VAL A O 1
ATOM 1627 N N . VAL A 1 204 ? -13.860 -0.640 17.789 1.00 76.94 204 VAL A N 1
ATOM 1628 C CA . VAL A 1 204 ? -12.449 -0.516 18.184 1.00 76.94 204 VAL A CA 1
ATOM 1629 C C . VAL A 1 204 ? -11.546 -1.335 17.282 1.00 76.94 204 VAL A C 1
ATOM 1631 O O . VAL A 1 204 ? -10.572 -0.801 16.772 1.00 76.94 204 VAL A O 1
ATOM 1634 N N . MET A 1 205 ? -11.884 -2.596 17.013 1.00 72.44 205 MET A N 1
ATOM 1635 C CA . MET A 1 205 ? -11.036 -3.452 16.180 1.00 72.44 205 MET A CA 1
ATOM 1636 C C . MET A 1 205 ? -10.832 -2.910 14.755 1.00 72.44 205 MET A C 1
ATOM 1638 O O . MET A 1 205 ? -9.681 -2.780 14.330 1.00 72.44 205 MET A O 1
ATOM 1642 N N . PRO A 1 206 ? -11.895 -2.545 14.011 1.00 77.44 206 PRO A N 1
ATOM 1643 C CA . PRO A 1 206 ? -11.741 -1.868 12.727 1.00 77.44 206 PRO A CA 1
ATOM 1644 C C . PRO A 1 206 ? -10.933 -0.565 12.826 1.00 77.44 206 PRO A C 1
ATOM 1646 O O . PRO A 1 206 ? -10.014 -0.362 12.033 1.00 77.44 206 PRO A O 1
ATOM 1649 N N . LEU A 1 207 ? -11.212 0.303 13.804 1.00 82.00 207 LEU A N 1
ATOM 1650 C CA . LEU A 1 207 ? -10.510 1.586 13.937 1.00 82.00 207 LEU A CA 1
ATOM 1651 C C . LEU A 1 207 ? -9.028 1.421 14.300 1.00 82.00 207 LEU A C 1
ATOM 1653 O O . LEU A 1 207 ? -8.179 2.096 13.720 1.00 82.00 207 LEU A O 1
ATOM 1657 N N . SER A 1 208 ? -8.692 0.491 15.195 1.00 77.69 208 SER A N 1
ATOM 1658 C CA . SER A 1 208 ? -7.311 0.123 15.516 1.00 77.69 208 SER A CA 1
ATOM 1659 C C . SER A 1 208 ? -6.596 -0.452 14.295 1.00 77.69 208 SER A C 1
ATOM 1661 O O . SER A 1 208 ? -5.437 -0.111 14.054 1.00 77.69 208 SER A O 1
ATOM 1663 N N . PHE A 1 209 ? -7.289 -1.256 13.478 1.00 78.56 209 PHE A N 1
ATOM 1664 C CA . PHE A 1 209 ? -6.757 -1.721 12.199 1.00 78.56 209 PHE A CA 1
ATOM 1665 C C . PHE A 1 209 ? -6.456 -0.577 11.242 1.00 78.56 209 PHE A C 1
ATOM 1667 O O . PHE A 1 209 ? -5.356 -0.507 10.693 1.00 78.56 209 PHE A O 1
ATOM 1674 N N . ALA A 1 210 ? -7.406 0.335 11.063 1.00 83.75 210 ALA A N 1
ATOM 1675 C CA . ALA A 1 210 ? -7.231 1.475 10.183 1.00 83.75 210 ALA A CA 1
ATOM 1676 C C . ALA A 1 210 ? -6.075 2.373 10.641 1.00 83.75 210 ALA A C 1
ATOM 1678 O O . ALA A 1 210 ? -5.238 2.754 9.827 1.00 83.75 210 ALA A O 1
ATOM 1679 N N . MET A 1 211 ? -5.975 2.647 11.944 1.00 84.31 211 MET A N 1
ATOM 1680 C CA . MET A 1 211 ? -4.904 3.460 12.516 1.00 84.31 211 MET A CA 1
ATOM 1681 C C . MET A 1 211 ? -3.529 2.814 12.315 1.00 84.31 211 MET A C 1
ATOM 1683 O O . MET A 1 211 ? -2.607 3.465 11.831 1.00 84.31 211 MET A O 1
ATOM 1687 N N . ALA A 1 212 ? -3.388 1.526 12.625 1.00 79.19 212 ALA A N 1
ATOM 1688 C CA . ALA A 1 212 ? -2.125 0.816 12.458 1.00 79.19 212 ALA A CA 1
ATOM 1689 C C . ALA A 1 212 ? -1.727 0.665 10.981 1.00 79.19 212 ALA A C 1
ATOM 1691 O O . ALA A 1 212 ? -0.564 0.854 10.625 1.00 79.19 212 ALA A O 1
ATOM 1692 N N . SER A 1 213 ? -2.695 0.390 10.103 1.00 82.12 213 SER A N 1
ATOM 1693 C CA . SER A 1 213 ? -2.467 0.349 8.659 1.00 82.12 213 SER A CA 1
ATOM 1694 C C . SER A 1 213 ? -2.027 1.718 8.127 1.00 82.12 213 SER A C 1
ATOM 1696 O O . SER A 1 213 ? -1.039 1.798 7.398 1.00 82.12 213 SER A O 1
ATOM 1698 N N . ALA A 1 214 ? -2.677 2.805 8.551 1.00 86.25 214 ALA A N 1
ATOM 1699 C CA . ALA A 1 214 ? -2.304 4.165 8.172 1.00 86.25 214 ALA A CA 1
ATOM 1700 C C . ALA A 1 214 ? -0.899 4.550 8.670 1.00 86.25 214 ALA A C 1
ATOM 1702 O O . ALA A 1 214 ? -0.112 5.104 7.904 1.00 86.25 214 ALA A O 1
ATOM 1703 N N . LEU A 1 215 ? -0.539 4.190 9.908 1.00 83.50 215 LEU A N 1
ATOM 1704 C CA . LEU A 1 215 ? 0.818 4.376 10.438 1.00 83.50 215 LEU A CA 1
ATOM 1705 C C . LEU A 1 215 ? 1.861 3.586 9.639 1.00 83.50 215 LEU A C 1
ATOM 1707 O O . LEU A 1 215 ? 2.936 4.113 9.352 1.00 83.50 215 LEU A O 1
ATOM 1711 N N . ASN A 1 216 ? 1.536 2.358 9.226 1.00 80.12 216 ASN A N 1
ATOM 1712 C CA . ASN A 1 216 ? 2.404 1.562 8.363 1.00 80.12 216 ASN A CA 1
ATOM 1713 C C . ASN A 1 216 ? 2.618 2.233 6.997 1.00 80.12 216 ASN A C 1
ATOM 1715 O O . ASN A 1 216 ? 3.746 2.312 6.509 1.00 80.12 216 ASN A O 1
ATOM 1719 N N . TYR A 1 217 ? 1.549 2.763 6.390 1.00 83.94 217 TYR A N 1
ATOM 1720 C CA . TYR A 1 217 ? 1.661 3.535 5.153 1.00 83.94 217 TYR A CA 1
ATOM 1721 C C . TYR A 1 217 ? 2.557 4.757 5.346 1.00 83.94 217 TYR A C 1
ATOM 1723 O O . TYR A 1 217 ? 3.534 4.876 4.610 1.00 83.94 217 TYR A O 1
ATOM 1731 N N . ILE A 1 218 ? 2.304 5.585 6.368 1.00 85.25 218 ILE A N 1
ATOM 1732 C CA . ILE A 1 218 ? 3.129 6.761 6.684 1.00 85.25 218 ILE A CA 1
ATOM 1733 C C . ILE A 1 218 ? 4.593 6.356 6.838 1.00 85.25 218 ILE A C 1
ATOM 1735 O O . ILE A 1 218 ? 5.434 6.902 6.136 1.00 85.25 218 ILE A O 1
ATOM 1739 N N . SER A 1 219 ? 4.900 5.370 7.684 1.00 79.62 219 SER A N 1
ATOM 1740 C CA . SER A 1 219 ? 6.270 4.891 7.904 1.00 79.62 219 SER A CA 1
ATOM 1741 C C . SER A 1 219 ? 6.958 4.494 6.595 1.00 79.62 219 SER A C 1
ATOM 1743 O O . SER A 1 219 ? 8.066 4.940 6.295 1.00 79.62 219 SER A O 1
ATOM 1745 N N . SER A 1 220 ? 6.259 3.728 5.756 1.00 78.25 220 SER A N 1
ATOM 1746 C CA . SER A 1 220 ? 6.806 3.251 4.488 1.00 78.25 220 SER A CA 1
ATOM 1747 C C . SER A 1 220 ? 6.954 4.330 3.411 1.00 78.25 220 SER A C 1
ATOM 1749 O O . SER A 1 220 ? 7.776 4.172 2.511 1.00 78.25 220 SER A O 1
ATOM 1751 N N . THR A 1 221 ? 6.192 5.426 3.481 1.00 83.75 221 THR A N 1
ATOM 1752 C CA . THR A 1 221 ? 6.229 6.500 2.477 1.00 83.75 221 THR A CA 1
ATOM 1753 C C . THR A 1 221 ? 6.912 7.776 2.957 1.00 83.75 221 THR A C 1
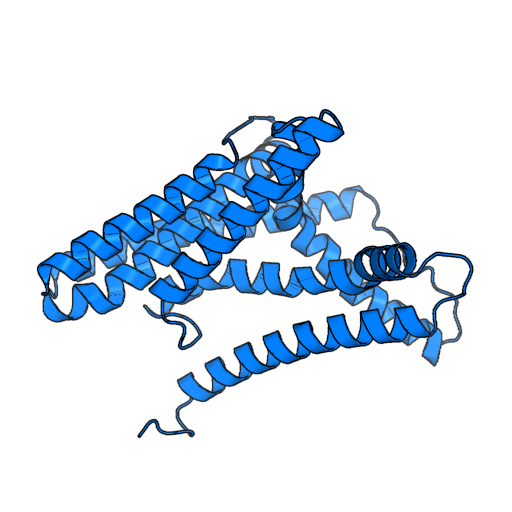ATOM 1755 O O . THR A 1 221 ? 7.153 8.667 2.147 1.00 83.75 221 THR A O 1
ATOM 1758 N N . LEU A 1 222 ? 7.254 7.889 4.242 1.00 81.31 222 LEU A N 1
ATOM 1759 C CA . LEU A 1 222 ? 7.825 9.107 4.817 1.00 81.31 222 LEU A CA 1
ATOM 1760 C C . LEU A 1 222 ? 9.229 9.406 4.285 1.00 81.31 222 LEU A C 1
ATOM 1762 O O . LEU A 1 222 ? 9.545 10.559 4.010 1.00 81.31 222 LEU A O 1
ATOM 1766 N N . GLU A 1 223 ? 10.058 8.379 4.107 1.00 78.25 223 GLU A N 1
ATOM 1767 C CA . GLU A 1 223 ? 11.394 8.515 3.518 1.00 78.25 223 GLU A CA 1
ATOM 1768 C C . GLU A 1 223 ? 11.353 8.992 2.053 1.00 78.25 223 GLU A C 1
ATOM 1770 O O . GLU A 1 223 ? 11.935 10.043 1.771 1.00 78.25 223 GLU A O 1
ATOM 1775 N N . PRO A 1 224 ? 10.620 8.339 1.124 1.00 79.50 224 PRO A N 1
ATOM 1776 C CA . PRO A 1 224 ? 10.502 8.848 -0.243 1.00 79.50 224 PRO A CA 1
ATOM 1777 C C . PRO A 1 224 ? 9.791 10.207 -0.307 1.00 79.50 224 PRO A C 1
ATOM 1779 O O . PRO A 1 224 ? 10.141 11.032 -1.147 1.00 79.50 224 PRO A O 1
ATOM 1782 N N . PHE A 1 225 ? 8.844 10.487 0.596 1.00 82.81 225 PHE A N 1
ATOM 1783 C CA . PHE A 1 225 ? 8.227 11.809 0.717 1.00 82.81 225 PHE A CA 1
ATOM 1784 C C . PHE A 1 225 ? 9.253 12.881 1.104 1.00 82.81 225 PHE A C 1
ATOM 1786 O O . PHE A 1 225 ? 9.353 13.903 0.431 1.00 82.81 225 PHE A O 1
ATOM 1793 N N . ARG A 1 226 ? 10.059 12.651 2.147 1.00 80.50 226 ARG A N 1
ATOM 1794 C CA . ARG A 1 226 ? 11.103 13.595 2.571 1.00 80.50 226 ARG A CA 1
ATOM 1795 C C . ARG A 1 226 ? 12.164 13.797 1.497 1.00 80.50 226 ARG A C 1
ATOM 1797 O O . ARG A 1 226 ? 12.548 14.936 1.249 1.00 80.50 226 ARG A O 1
ATOM 1804 N N . TYR A 1 227 ? 12.567 12.731 0.814 1.00 81.50 227 TYR A N 1
ATOM 1805 C CA . TYR A 1 227 ? 13.524 12.824 -0.280 1.00 81.50 227 TYR A CA 1
ATOM 1806 C C . TYR A 1 227 ? 12.974 13.651 -1.453 1.00 81.50 227 TYR A C 1
ATOM 1808 O O . TYR A 1 227 ? 13.609 14.608 -1.887 1.00 81.50 227 TYR A O 1
ATOM 1816 N N . LEU A 1 228 ? 11.768 13.334 -1.938 1.00 79.06 228 LEU A N 1
ATOM 1817 C CA . LEU A 1 228 ? 11.220 13.952 -3.150 1.00 79.06 228 LEU A CA 1
ATOM 1818 C C . LEU A 1 228 ? 10.593 15.331 -2.922 1.00 79.06 228 LEU A C 1
ATOM 1820 O O . LEU A 1 228 ? 10.585 16.133 -3.855 1.00 79.06 228 LEU A O 1
ATOM 1824 N N . VAL A 1 229 ? 10.038 15.596 -1.737 1.00 76.94 229 VAL A N 1
ATOM 1825 C CA . VAL A 1 229 ? 9.265 16.815 -1.435 1.00 76.94 229 VAL A CA 1
ATOM 1826 C C . VAL A 1 229 ? 10.055 17.794 -0.566 1.00 76.94 229 VAL A C 1
ATOM 1828 O O . VAL A 1 229 ? 9.946 18.997 -0.776 1.00 76.94 229 VAL A O 1
ATOM 1831 N N . VAL A 1 230 ? 10.853 17.300 0.388 1.00 74.56 230 VAL A N 1
ATOM 1832 C CA . VAL A 1 230 ? 11.595 18.142 1.351 1.00 74.56 230 VAL A CA 1
ATOM 1833 C C . VAL A 1 230 ? 13.076 18.290 0.972 1.00 74.56 230 VAL A C 1
ATOM 1835 O O . VAL A 1 230 ? 13.710 19.254 1.384 1.00 74.56 230 VAL A O 1
ATOM 1838 N N . GLY A 1 231 ? 13.632 17.370 0.175 1.00 74.06 231 GLY A N 1
ATOM 1839 C CA . GLY A 1 231 ? 15.042 17.373 -0.231 1.00 74.06 231 GLY A CA 1
ATOM 1840 C C . GLY A 1 231 ? 16.004 16.763 0.794 1.00 74.06 231 GLY A C 1
ATOM 1841 O O . GLY A 1 231 ? 17.212 16.886 0.631 1.00 74.06 231 GLY A O 1
ATOM 1842 N N . ASN A 1 232 ? 15.492 16.083 1.828 1.00 68.94 232 ASN A N 1
ATOM 1843 C CA . ASN A 1 232 ? 16.304 15.464 2.879 1.00 68.94 232 ASN A CA 1
ATOM 1844 C C . ASN A 1 232 ? 16.118 13.943 2.891 1.00 68.94 232 ASN A C 1
ATOM 1846 O O . ASN A 1 232 ? 15.003 13.450 3.068 1.00 68.94 232 ASN A O 1
ATOM 1850 N N . ALA A 1 233 ? 17.212 13.194 2.746 1.00 60.75 233 ALA A N 1
ATOM 1851 C CA . ALA A 1 233 ? 17.209 11.745 2.916 1.00 60.75 233 ALA A CA 1
ATOM 1852 C C . ALA A 1 233 ? 17.270 11.404 4.411 1.00 60.75 233 ALA A C 1
ATOM 1854 O O . ALA A 1 233 ? 18.189 11.823 5.110 1.00 60.75 233 ALA A O 1
ATOM 1855 N N . VAL A 1 234 ? 16.286 10.653 4.908 1.00 61.88 234 VAL A N 1
ATOM 1856 C CA . VAL A 1 234 ? 16.311 10.116 6.274 1.00 61.88 234 VAL A CA 1
ATOM 1857 C C . VAL A 1 234 ? 15.858 8.668 6.223 1.00 61.88 234 VAL A C 1
ATOM 1859 O O . VAL A 1 234 ? 14.710 8.399 5.877 1.00 61.88 234 VAL A O 1
ATOM 1862 N N . THR A 1 235 ? 16.747 7.756 6.598 1.00 59.81 235 THR A N 1
ATOM 1863 C CA . THR A 1 235 ? 16.443 6.339 6.798 1.00 59.81 235 THR A CA 1
ATOM 1864 C C . THR A 1 235 ? 15.607 6.186 8.058 1.00 59.81 235 THR A C 1
ATOM 1866 O O . THR A 1 235 ? 16.106 6.332 9.170 1.00 59.81 235 THR A O 1
ATOM 1869 N N . LEU A 1 236 ? 14.300 5.973 7.892 1.00 60.75 236 LEU A N 1
ATOM 1870 C CA . LEU A 1 236 ? 13.363 6.188 8.999 1.00 60.75 236 LEU A CA 1
ATOM 1871 C C . LEU A 1 236 ? 12.951 4.928 9.757 1.00 60.75 236 LEU A C 1
ATOM 1873 O O . LEU A 1 236 ? 12.835 5.011 10.976 1.00 60.75 236 LEU A O 1
ATOM 1877 N N . MET A 1 237 ? 12.738 3.776 9.108 1.00 63.28 237 MET A N 1
ATOM 1878 C CA . MET A 1 237 ? 12.316 2.570 9.842 1.00 63.28 237 MET A CA 1
ATOM 1879 C C . MET A 1 237 ? 12.728 1.237 9.204 1.00 63.28 237 MET A C 1
ATOM 1881 O O . MET A 1 237 ? 12.455 1.009 8.026 1.00 63.28 237 MET A O 1
ATOM 1885 N N . PRO A 1 238 ? 13.300 0.302 9.973 1.00 65.19 238 PRO A N 1
ATOM 1886 C CA . PRO A 1 238 ? 13.615 -1.037 9.486 1.00 65.19 238 PRO A CA 1
ATOM 1887 C C . PRO A 1 238 ? 12.347 -1.863 9.213 1.00 65.19 238 PRO A C 1
ATOM 1889 O O . PRO A 1 238 ? 11.307 -1.665 9.840 1.00 65.19 238 PRO A O 1
ATOM 1892 N N . ARG A 1 239 ? 12.431 -2.829 8.290 1.00 67.62 239 ARG A N 1
ATOM 1893 C CA . ARG A 1 239 ? 11.277 -3.629 7.825 1.00 67.62 239 ARG A CA 1
ATOM 1894 C C . ARG A 1 239 ? 10.577 -4.416 8.934 1.00 67.62 239 ARG A C 1
ATOM 1896 O O . ARG A 1 239 ? 9.375 -4.656 8.847 1.00 67.62 239 ARG A O 1
ATOM 1903 N N . TRP A 1 240 ? 11.300 -4.805 9.986 1.00 70.62 240 TRP A N 1
ATOM 1904 C CA . TRP A 1 240 ? 10.723 -5.515 11.133 1.00 70.62 240 TRP A CA 1
ATOM 1905 C C . TRP A 1 240 ? 9.720 -4.665 11.924 1.00 70.62 240 TRP A C 1
ATOM 1907 O O . TRP A 1 240 ? 8.885 -5.222 12.634 1.00 70.62 240 TRP A O 1
ATOM 1917 N N . ALA A 1 241 ? 9.737 -3.336 11.775 1.00 67.81 241 ALA A N 1
ATOM 1918 C CA . ALA A 1 241 ? 8.743 -2.468 12.398 1.00 67.81 241 ALA A CA 1
ATOM 1919 C C . ALA A 1 241 ? 7.320 -2.783 11.897 1.00 67.81 241 ALA A C 1
ATOM 1921 O O . ALA A 1 241 ? 6.381 -2.757 12.690 1.00 67.81 241 ALA A O 1
ATOM 1922 N N . GLU A 1 242 ? 7.158 -3.171 10.622 1.00 65.69 242 GLU A N 1
ATOM 1923 C CA . GLU A 1 242 ? 5.855 -3.585 10.079 1.00 65.69 242 GLU A CA 1
ATOM 1924 C C . GLU A 1 242 ? 5.328 -4.847 10.795 1.00 65.69 242 GLU A C 1
ATOM 1926 O O . GLU A 1 242 ? 4.148 -4.921 11.142 1.00 65.69 242 GLU A O 1
ATOM 1931 N N . LEU A 1 243 ? 6.210 -5.822 11.070 1.00 70.31 243 LEU A N 1
ATOM 1932 C CA . LEU A 1 243 ? 5.872 -7.048 11.806 1.00 70.31 243 LEU A CA 1
ATOM 1933 C C . LEU A 1 243 ? 5.463 -6.749 13.249 1.00 70.31 243 LEU A C 1
ATOM 1935 O O . LEU A 1 243 ? 4.477 -7.307 13.726 1.00 70.31 243 LEU A O 1
ATOM 1939 N N . LEU A 1 244 ? 6.193 -5.868 13.939 1.00 69.75 244 LEU A N 1
ATOM 1940 C CA . LEU A 1 244 ? 5.876 -5.503 15.321 1.00 69.75 244 LEU A CA 1
ATOM 1941 C C . LEU A 1 244 ? 4.525 -4.804 15.434 1.00 69.75 244 LEU A C 1
ATOM 1943 O O . LEU A 1 244 ? 3.773 -5.098 16.358 1.00 69.75 244 LEU A O 1
ATOM 1947 N N . VAL A 1 245 ? 4.188 -3.928 14.484 1.00 67.12 245 VAL A N 1
ATOM 1948 C CA . VAL A 1 245 ? 2.867 -3.289 14.442 1.00 67.12 245 VAL A CA 1
ATOM 1949 C C . VAL A 1 245 ? 1.774 -4.346 14.257 1.00 67.12 245 VAL A C 1
ATOM 1951 O O . VAL A 1 245 ? 0.816 -4.361 15.025 1.00 67.12 245 VAL A O 1
ATOM 1954 N N . MET A 1 246 ? 1.932 -5.282 13.314 1.00 68.81 246 MET A N 1
ATOM 1955 C CA . MET A 1 246 ? 0.952 -6.361 13.099 1.00 68.81 246 MET A CA 1
ATOM 1956 C C . MET A 1 246 ? 0.815 -7.295 14.312 1.00 68.81 246 MET A C 1
ATOM 1958 O O . MET A 1 246 ? -0.299 -7.674 14.677 1.00 68.81 246 MET A O 1
ATOM 1962 N N . LEU A 1 247 ? 1.929 -7.642 14.963 1.00 72.62 247 LEU A N 1
ATOM 1963 C CA . LEU A 1 247 ? 1.945 -8.449 16.186 1.00 72.62 247 LEU A CA 1
ATOM 1964 C C . LEU A 1 247 ? 1.263 -7.725 17.349 1.00 72.62 247 LEU A C 1
ATOM 1966 O O . LEU A 1 247 ? 0.427 -8.321 18.022 1.00 72.62 247 LEU A O 1
ATOM 1970 N N . ALA A 1 248 ? 1.558 -6.440 17.559 1.00 68.12 248 ALA A N 1
ATOM 1971 C CA . ALA A 1 248 ? 0.932 -5.634 18.605 1.00 68.12 248 ALA A CA 1
ATOM 1972 C C . ALA A 1 248 ? -0.592 -5.548 18.428 1.00 68.12 248 ALA A C 1
ATOM 1974 O O . ALA A 1 248 ? -1.332 -5.625 19.408 1.00 68.12 248 ALA A O 1
ATOM 1975 N N . MET A 1 249 ? -1.077 -5.462 17.186 1.00 65.19 249 MET A N 1
ATOM 1976 C CA . MET A 1 249 ? -2.513 -5.493 16.891 1.00 65.19 249 MET A CA 1
ATOM 1977 C C . MET A 1 249 ? -3.156 -6.841 17.227 1.00 65.19 249 MET A C 1
ATOM 1979 O O . MET A 1 249 ? -4.244 -6.871 17.798 1.00 65.19 249 MET A O 1
ATOM 1983 N N . LEU A 1 250 ? -2.495 -7.952 16.883 1.00 68.00 250 LEU A N 1
ATOM 1984 C CA . LEU A 1 250 ? -2.979 -9.295 17.210 1.00 68.00 250 LEU A CA 1
ATOM 1985 C C . LEU A 1 250 ? -2.997 -9.519 18.724 1.00 68.00 250 LEU A C 1
ATOM 1987 O O . LEU A 1 250 ? -4.012 -9.957 19.253 1.00 68.00 250 LEU A O 1
ATOM 1991 N N . VAL A 1 251 ? -1.926 -9.162 19.434 1.00 67.62 251 VAL A N 1
ATOM 1992 C CA . VAL A 1 251 ? -1.863 -9.275 20.900 1.00 67.62 251 VAL A CA 1
ATOM 1993 C C . VAL A 1 251 ? -2.935 -8.408 21.561 1.00 67.62 251 VAL A C 1
ATOM 1995 O O . VAL A 1 251 ? -3.671 -8.899 22.412 1.00 67.62 251 VAL A O 1
ATOM 1998 N N . GLY A 1 252 ? -3.082 -7.149 21.134 1.00 61.69 252 GLY A N 1
ATOM 1999 C CA . GLY A 1 252 ? -4.128 -6.257 21.637 1.00 61.69 252 GLY A CA 1
ATOM 2000 C C . GLY A 1 252 ? -5.532 -6.829 21.433 1.00 61.69 252 GLY A C 1
ATOM 2001 O O . GLY A 1 252 ? -6.368 -6.742 22.328 1.00 61.69 252 GLY A O 1
ATOM 2002 N N . TYR A 1 253 ? -5.773 -7.488 20.298 1.00 63.19 253 TYR A N 1
ATOM 2003 C CA . TYR A 1 253 ? -7.025 -8.192 20.044 1.00 63.19 253 TYR A CA 1
ATOM 2004 C C . TYR A 1 253 ? -7.245 -9.384 20.986 1.00 63.19 253 TYR A C 1
ATOM 2006 O O . TYR A 1 253 ? -8.306 -9.481 21.599 1.00 63.19 253 TYR A O 1
ATOM 2014 N N . TRP A 1 254 ? -6.256 -10.271 21.128 1.00 65.31 254 TRP A N 1
ATOM 2015 C CA . TRP A 1 254 ? -6.353 -11.446 22.002 1.00 65.31 254 TRP A CA 1
ATOM 2016 C C . TRP A 1 254 ? -6.634 -11.055 23.457 1.00 65.31 254 TRP A C 1
ATOM 2018 O O . TRP A 1 254 ? -7.478 -11.671 24.102 1.00 65.31 254 TRP A O 1
ATOM 2028 N N . VAL A 1 255 ? -5.991 -9.988 23.942 1.00 60.00 255 VAL A N 1
ATOM 2029 C CA . VAL A 1 255 ? -6.212 -9.437 25.290 1.00 60.00 255 VAL A CA 1
ATOM 2030 C C . VAL A 1 255 ? -7.628 -8.875 25.461 1.00 60.00 255 VAL A C 1
ATOM 2032 O O . VAL A 1 255 ? -8.209 -8.986 26.539 1.00 60.00 255 VAL A O 1
ATOM 2035 N N . LEU A 1 256 ? -8.197 -8.264 24.417 1.00 56.06 256 LEU A N 1
ATOM 2036 C CA . LEU A 1 256 ? -9.579 -7.777 24.445 1.00 56.06 256 LEU A CA 1
ATOM 2037 C C . LEU A 1 256 ? -10.583 -8.934 24.407 1.00 56.06 256 LEU A C 1
ATOM 2039 O O . LEU A 1 256 ? -11.568 -8.897 25.132 1.00 56.06 256 LEU A O 1
ATOM 2043 N N . GLN A 1 257 ? -10.316 -9.977 23.619 1.00 59.81 257 GLN A N 1
ATOM 2044 C CA . GLN A 1 257 ? -11.190 -11.144 23.516 1.00 59.81 257 GLN A CA 1
ATOM 2045 C C . GLN A 1 257 ? -11.205 -11.980 24.805 1.00 59.81 257 GLN A C 1
ATOM 2047 O O . GLN A 1 257 ? -12.269 -12.426 25.220 1.00 59.81 257 GLN A O 1
ATOM 2052 N N . SER A 1 258 ? -10.055 -12.157 25.465 1.00 54.50 258 SER A N 1
ATOM 2053 C CA . SER A 1 258 ? -9.946 -12.934 26.709 1.00 54.50 258 SER A CA 1
ATOM 2054 C C . SER A 1 258 ? -10.626 -12.283 27.917 1.00 54.50 258 SER A C 1
ATOM 2056 O O . SER A 1 258 ? -10.701 -12.896 28.973 1.00 54.50 258 SER A O 1
ATOM 2058 N N . ARG A 1 259 ? -11.051 -11.017 27.805 1.00 52.28 259 ARG A N 1
ATOM 2059 C CA . ARG A 1 259 ? -11.829 -10.324 28.845 1.00 52.28 259 ARG A CA 1
ATOM 2060 C C . ARG A 1 259 ? -13.333 -10.578 28.742 1.00 52.28 259 ARG A C 1
ATOM 2062 O O . ARG A 1 259 ? -14.031 -10.346 29.722 1.00 52.28 259 ARG A O 1
ATOM 2069 N N . ASP A 1 260 ? -13.807 -11.036 27.585 1.00 46.69 260 ASP A N 1
ATOM 2070 C CA . ASP A 1 260 ? -15.226 -11.291 27.309 1.00 46.69 260 ASP A CA 1
ATOM 2071 C C . ASP A 1 260 ? -15.595 -12.792 27.407 1.00 46.69 260 ASP A C 1
ATOM 2073 O O . ASP A 1 260 ? -16.764 -13.147 27.245 1.00 46.69 260 ASP A O 1
ATOM 2077 N N . SER A 1 261 ? -14.612 -13.670 27.654 1.00 41.91 261 SER A N 1
ATOM 2078 C CA . SER A 1 261 ? -14.759 -15.120 27.884 1.00 41.91 261 SER A CA 1
ATOM 2079 C C . SER A 1 261 ? -14.574 -15.477 29.351 1.00 41.91 261 SER A C 1
ATOM 2081 O O . SER A 1 261 ? -15.386 -16.274 29.866 1.00 41.91 261 SER A O 1
#